Protein AF-A0A4Q2X124-F1 (afdb_monomer_lite)

pLDDT: mean 86.59, std 13.81, range [27.44, 97.5]

Foldseek 3Di:
DDDDDPPPVVLLLLLLLLLLLLLCVVPDHDPVSLVQSLVVSCVVCVPDDSVCSNVSNVVSNVPRDQLLVSLLVVLVVDDPLRLLLSLLSSVLSLQPPDHDPVSLVSSLSSCVSSVHNLSSVLSCQCLVPPPDHDDQVSHPWFKAKEAPDPGLADDDPQQNQWIWMWIDRPPWIKIATQGCAWKAKQNDTQHHSHMDTADAPIWTDGVLDIDGPVNVVVQRCCVVPVQWQKWFWAQDPVGIDIGSDDDPRGQWIWTDYSWIKIAGCAQAQKDWAPDDPDHHGDIDTHHPSGAIDGPVPDGDD

Structure (mmCIF, N/CA/C/O backbone):
data_AF-A0A4Q2X124-F1
#
_entry.id   AF-A0A4Q2X124-F1
#
loop_
_atom_site.group_PDB
_atom_site.id
_atom_site.type_symbol
_atom_site.label_atom_id
_atom_site.label_alt_id
_atom_site.label_comp_id
_atom_site.label_asym_id
_atom_site.label_entity_id
_atom_site.label_seq_id
_atom_site.pdbx_PDB_ins_code
_atom_site.Cartn_x
_atom_site.Cartn_y
_atom_site.Cartn_z
_atom_site.occupancy
_atom_site.B_iso_or_equiv
_atom_site.auth_seq_id
_atom_site.auth_comp_id
_atom_site.auth_asym_id
_atom_site.auth_atom_id
_atom_site.pdbx_PDB_model_num
ATOM 1 N N . MET A 1 1 ? 11.364 -21.248 12.703 1.00 27.44 1 MET A N 1
ATOM 2 C CA . MET A 1 1 ? 10.793 -21.550 14.035 1.00 27.44 1 MET A CA 1
ATOM 3 C C . MET A 1 1 ? 9.737 -20.503 14.340 1.00 27.44 1 MET A C 1
ATOM 5 O O . MET A 1 1 ? 10.089 -19.356 14.565 1.00 27.44 1 MET A O 1
ATOM 9 N N . ARG A 1 2 ? 8.456 -20.872 14.249 1.00 30.19 2 ARG A N 1
ATOM 10 C CA . ARG A 1 2 ? 7.306 -19.974 14.417 1.00 30.19 2 ARG A CA 1
ATOM 11 C C . ARG A 1 2 ? 6.865 -20.071 15.877 1.00 30.19 2 ARG A C 1
ATOM 13 O O . ARG A 1 2 ? 6.310 -21.087 16.281 1.00 30.19 2 ARG A O 1
ATOM 20 N N . ALA A 1 3 ? 7.222 -19.081 16.684 1.00 29.11 3 ALA A N 1
ATOM 21 C CA . ALA A 1 3 ? 6.855 -19.048 18.091 1.00 29.11 3 ALA A CA 1
ATOM 22 C C . ALA A 1 3 ? 5.599 -18.192 18.267 1.00 29.11 3 ALA A C 1
ATOM 24 O O . ALA A 1 3 ? 5.696 -16.987 18.447 1.00 29.11 3 ALA A O 1
ATOM 25 N N . LEU A 1 4 ? 4.430 -18.828 18.263 1.00 34.44 4 LEU A N 1
ATOM 26 C CA . LEU A 1 4 ? 3.297 -18.349 19.049 1.00 34.44 4 LEU A CA 1
ATOM 27 C C . LEU A 1 4 ? 2.865 -19.508 19.949 1.00 34.44 4 LEU A C 1
ATOM 29 O O . LEU A 1 4 ? 2.333 -20.523 19.508 1.00 34.44 4 LEU A O 1
ATOM 33 N N . ARG A 1 5 ? 3.271 -19.378 21.215 1.00 28.64 5 ARG A N 1
ATOM 34 C CA . ARG A 1 5 ? 2.961 -20.260 22.345 1.00 28.64 5 ARG A CA 1
ATOM 35 C C . ARG A 1 5 ? 1.518 -19.999 22.836 1.00 28.64 5 ARG A C 1
ATOM 37 O O . ARG A 1 5 ? 0.943 -18.972 22.476 1.00 28.64 5 ARG A O 1
ATOM 44 N N . PRO A 1 6 ? 0.938 -20.888 23.669 1.00 30.42 6 PRO A N 1
ATOM 45 C CA . PRO A 1 6 ? -0.404 -20.720 24.237 1.00 30.42 6 PRO A CA 1
ATOM 46 C C . PRO A 1 6 ? -0.530 -19.366 24.954 1.00 30.42 6 PRO A C 1
ATOM 48 O O . PRO A 1 6 ? 0.284 -19.064 25.825 1.00 30.42 6 PRO A O 1
ATOM 51 N N . GLY A 1 7 ? -1.510 -18.547 24.553 1.00 40.47 7 GLY A N 1
ATOM 52 C CA . GLY A 1 7 ? -1.682 -17.154 25.004 1.00 40.47 7 GLY A CA 1
ATOM 53 C C . GLY A 1 7 ? -2.102 -16.169 23.900 1.00 40.47 7 GLY A C 1
ATOM 54 O O . GLY A 1 7 ? -2.607 -15.093 24.210 1.00 40.47 7 GLY A O 1
ATOM 55 N N . ALA A 1 8 ? -1.968 -16.548 22.622 1.00 48.19 8 ALA A N 1
ATOM 56 C CA . ALA A 1 8 ? -2.374 -15.728 21.471 1.00 48.19 8 ALA A CA 1
ATOM 57 C C . ALA A 1 8 ? -3.870 -15.333 21.486 1.00 48.19 8 ALA A C 1
ATOM 59 O O . ALA A 1 8 ? -4.216 -14.217 21.103 1.00 48.19 8 ALA A O 1
ATOM 60 N N . ASP A 1 9 ? -4.747 -16.185 22.026 1.00 52.00 9 ASP A N 1
ATOM 61 C CA . ASP A 1 9 ? -6.199 -15.950 22.055 1.00 52.00 9 ASP A CA 1
ATOM 62 C C . ASP A 1 9 ? -6.620 -14.715 22.878 1.00 52.00 9 ASP A C 1
ATOM 64 O O . ASP A 1 9 ? -7.643 -14.089 22.584 1.00 52.00 9 ASP A O 1
ATOM 68 N N . ALA A 1 10 ? -5.840 -14.333 23.901 1.00 57.69 10 ALA A N 1
ATOM 69 C CA . ALA A 1 10 ? -6.191 -13.222 24.789 1.00 57.69 10 ALA A CA 1
ATOM 70 C C . ALA A 1 10 ? -6.072 -11.859 24.084 1.00 57.69 10 ALA A C 1
ATOM 72 O O . ALA A 1 10 ? -6.983 -11.033 24.172 1.00 57.69 10 ALA A O 1
ATOM 73 N N . HIS A 1 11 ? -4.992 -11.645 23.327 1.00 75.31 11 HIS A N 1
ATOM 74 C CA . HIS A 1 11 ? -4.742 -10.377 22.633 1.00 75.31 11 HIS A CA 1
ATOM 75 C C . HIS A 1 11 ? -5.631 -10.205 21.398 1.00 75.31 11 HIS A C 1
ATOM 77 O O . HIS A 1 11 ? -6.105 -9.099 21.138 1.00 75.31 11 HIS A O 1
ATOM 83 N N . VAL A 1 12 ? -5.948 -11.298 20.690 1.00 84.94 12 VAL A N 1
ATOM 84 C CA . VAL A 1 12 ? -6.901 -11.267 19.568 1.00 84.94 12 VAL A CA 1
ATOM 85 C C . VAL A 1 12 ? -8.274 -10.797 20.048 1.00 84.94 12 VAL A C 1
ATOM 87 O O . VAL A 1 12 ? -8.924 -10.001 19.376 1.00 84.94 12 VAL A O 1
ATOM 90 N N . GLY A 1 13 ? -8.704 -11.221 21.241 1.00 88.88 13 GLY A N 1
ATOM 91 C CA . GLY A 1 13 ? -9.962 -10.773 21.834 1.00 88.88 13 GLY A CA 1
ATOM 92 C C . GLY A 1 13 ? -10.028 -9.258 22.058 1.00 88.88 13 GLY A C 1
ATOM 93 O O . GLY A 1 13 ? -11.031 -8.646 21.697 1.00 88.88 13 GLY A O 1
ATOM 94 N N . VAL A 1 14 ? -8.973 -8.664 22.626 1.00 91.12 14 VAL A N 1
ATOM 95 C CA . VAL A 1 14 ? -8.880 -7.208 22.863 1.00 91.12 14 VAL A CA 1
ATOM 96 C C . VAL A 1 14 ? -8.802 -6.443 21.542 1.00 91.12 14 VAL A C 1
ATOM 98 O O . VAL A 1 14 ? -9.404 -5.383 21.393 1.00 91.12 14 VAL A O 1
ATOM 101 N N . LEU A 1 15 ? -8.109 -6.999 20.551 1.00 91.38 15 LEU A N 1
ATOM 102 C CA . LEU A 1 15 ? -8.031 -6.408 19.225 1.00 91.38 15 LEU A CA 1
ATOM 103 C C . LEU A 1 15 ? -9.395 -6.399 18.517 1.00 91.38 15 LEU A C 1
ATOM 105 O O . LEU A 1 15 ? -9.789 -5.373 17.969 1.00 91.38 15 LEU A O 1
ATOM 109 N N . VAL A 1 16 ? -10.142 -7.510 18.567 1.00 92.88 16 VAL A N 1
ATOM 110 C CA . VAL A 1 16 ? -11.514 -7.573 18.029 1.00 92.88 16 VAL A CA 1
ATOM 111 C C . VAL A 1 16 ? -12.403 -6.533 18.714 1.00 92.88 16 VAL A C 1
ATOM 113 O O . VAL A 1 16 ? -13.189 -5.873 18.038 1.00 92.88 16 VAL A O 1
ATOM 116 N N . ASP A 1 17 ? -12.260 -6.355 20.034 1.00 93.31 17 ASP A N 1
ATOM 117 C CA . ASP A 1 17 ? -12.978 -5.305 20.766 1.00 93.31 17 ASP A CA 1
ATOM 118 C C . ASP A 1 17 ? -12.621 -3.906 20.269 1.00 93.31 17 ASP A C 1
ATOM 120 O O . ASP A 1 17 ? -13.511 -3.070 20.163 1.00 93.31 17 ASP A O 1
ATOM 124 N N . ALA A 1 18 ? -11.349 -3.642 19.957 1.00 93.44 18 ALA A N 1
ATOM 125 C CA . ALA A 1 18 ? -10.915 -2.342 19.453 1.00 93.44 18 ALA A CA 1
ATOM 126 C C . ALA A 1 18 ? -11.530 -2.041 18.083 1.00 93.44 18 ALA A C 1
ATOM 128 O O . ALA A 1 18 ? -12.124 -0.979 17.912 1.00 93.44 18 ALA A O 1
ATOM 129 N N . PHE A 1 19 ? -11.473 -2.988 17.141 1.00 92.25 19 PHE A N 1
ATOM 130 C CA . PHE A 1 19 ? -12.130 -2.835 15.838 1.00 92.25 19 PHE A CA 1
ATOM 131 C C . PHE A 1 19 ? -13.640 -2.618 15.976 1.00 92.25 19 PHE A C 1
ATOM 133 O O . PHE A 1 19 ? -14.190 -1.717 15.348 1.00 92.25 19 PHE A O 1
ATOM 140 N N . ALA A 1 20 ? -14.305 -3.407 16.825 1.00 91.88 20 ALA A N 1
ATOM 141 C CA . ALA A 1 20 ? -15.733 -3.251 17.077 1.00 91.88 20 ALA A CA 1
ATOM 142 C C . ALA A 1 20 ? -16.057 -1.869 17.658 1.00 91.88 20 ALA A C 1
ATOM 144 O O . ALA A 1 20 ? -16.932 -1.188 17.141 1.00 91.88 20 ALA A O 1
ATOM 145 N N . ALA A 1 21 ? -15.317 -1.442 18.686 1.00 91.81 21 ALA A N 1
ATOM 146 C CA . ALA A 1 21 ? -15.528 -0.165 19.356 1.00 91.81 21 ALA A CA 1
ATOM 147 C C . ALA A 1 21 ? -15.317 1.033 18.422 1.00 91.81 21 ALA A C 1
ATOM 149 O O . ALA A 1 21 ? -16.050 2.009 18.541 1.00 91.81 21 ALA A O 1
ATOM 150 N N . PHE A 1 22 ? -14.356 0.963 17.491 1.00 89.88 22 PHE A N 1
ATOM 151 C CA . PHE A 1 22 ? -14.179 1.988 16.458 1.00 89.88 22 PHE A CA 1
ATOM 152 C C . PHE A 1 22 ? -15.336 2.009 15.461 1.00 89.88 22 PHE A C 1
ATOM 154 O O . PHE A 1 22 ? -15.870 3.076 15.171 1.00 89.88 22 PHE A O 1
ATOM 161 N N . ALA A 1 23 ? -15.752 0.845 14.965 1.00 87.56 23 ALA A N 1
ATOM 162 C CA . ALA A 1 23 ? -16.821 0.779 13.975 1.00 87.56 23 ALA A CA 1
ATOM 163 C C . ALA A 1 23 ? -18.180 1.225 14.539 1.00 87.56 23 ALA A C 1
ATOM 165 O O . ALA A 1 23 ? -18.967 1.841 13.826 1.00 87.56 23 ALA A O 1
ATOM 166 N N . THR A 1 24 ? -18.427 0.997 15.832 1.00 87.44 24 THR A N 1
ATOM 167 C CA . THR A 1 24 ? -19.658 1.408 16.523 1.00 87.44 24 THR A CA 1
ATOM 168 C C . THR A 1 24 ? -19.570 2.788 17.187 1.00 87.44 24 THR A C 1
ATOM 170 O O . THR A 1 24 ? -20.398 3.085 18.042 1.00 87.44 24 THR A O 1
ATOM 173 N N . LEU A 1 25 ? -18.585 3.637 16.859 1.00 85.19 25 LEU A N 1
ATOM 174 C CA . LEU A 1 25 ? -18.481 4.987 17.451 1.00 85.19 25 LEU A CA 1
ATOM 175 C C . LEU A 1 25 ? -19.703 5.875 17.173 1.00 85.19 25 LEU A C 1
ATOM 177 O O . LEU A 1 25 ? -20.032 6.742 17.987 1.00 85.19 25 LEU A O 1
ATOM 181 N N . ASP A 1 26 ? -20.356 5.636 16.039 1.00 78.25 26 ASP A N 1
ATOM 182 C CA . ASP A 1 26 ? -21.560 6.336 15.587 1.00 78.25 26 ASP A CA 1
ATOM 183 C C . ASP A 1 26 ? -22.838 5.511 15.843 1.00 78.25 26 ASP A C 1
ATOM 185 O O . ASP A 1 26 ? -23.856 5.732 15.201 1.00 78.25 26 ASP A O 1
ATOM 189 N N . ASP A 1 27 ? -22.775 4.534 16.756 1.00 75.56 27 ASP A N 1
ATOM 190 C CA . ASP A 1 27 ? -23.872 3.635 17.158 1.00 75.56 27 ASP A CA 1
ATOM 191 C C . ASP A 1 27 ? -24.446 2.723 16.048 1.00 75.56 27 ASP A C 1
ATOM 193 O O . ASP A 1 27 ? -25.327 1.902 16.311 1.00 75.56 27 ASP A O 1
ATOM 197 N N . GLU A 1 28 ? -23.885 2.762 14.835 1.00 75.38 28 GLU A N 1
ATOM 198 C CA . GLU A 1 28 ? -24.227 1.868 13.726 1.00 75.38 28 GLU A CA 1
ATOM 199 C C . GLU A 1 28 ? -22.989 1.164 13.148 1.00 75.38 28 GLU A C 1
ATOM 201 O O . GLU A 1 28 ? -21.967 1.785 12.850 1.00 75.38 28 GLU A O 1
ATOM 206 N N . LEU A 1 29 ? -23.099 -0.158 12.966 1.00 82.12 29 LEU A N 1
ATOM 207 C CA . LEU A 1 29 ? -22.131 -0.970 12.226 1.00 82.12 29 LEU A CA 1
ATOM 208 C C . LEU A 1 29 ? -22.726 -1.348 10.871 1.00 82.12 29 LEU A C 1
ATOM 210 O O . LEU A 1 29 ? -23.707 -2.096 10.812 1.00 82.12 29 LEU A O 1
ATOM 214 N N . SER A 1 30 ? -22.096 -0.903 9.788 1.00 83.19 30 SER A N 1
ATOM 215 C CA . SER A 1 30 ? -22.487 -1.333 8.446 1.00 83.19 30 SER A CA 1
ATOM 216 C C . SER A 1 30 ? -22.015 -2.762 8.148 1.00 83.19 30 SER A C 1
ATOM 218 O O . SER A 1 30 ? -21.035 -3.266 8.706 1.00 83.19 30 SER A O 1
ATOM 220 N N . THR A 1 31 ? -22.691 -3.429 7.211 1.00 82.75 31 THR A N 1
ATOM 221 C CA . THR A 1 31 ? -22.272 -4.751 6.717 1.00 82.75 31 THR A CA 1
ATOM 222 C C . THR A 1 31 ? -20.883 -4.709 6.079 1.00 82.75 31 THR A C 1
ATOM 224 O O . THR A 1 31 ? -20.095 -5.631 6.278 1.00 82.75 31 THR A O 1
ATOM 227 N N . LEU A 1 32 ? -20.561 -3.618 5.377 1.00 80.00 32 LEU A N 1
ATOM 228 C CA . LEU A 1 32 ? -19.263 -3.407 4.742 1.00 80.00 32 LEU A CA 1
ATOM 229 C C . LEU A 1 32 ? -18.126 -3.331 5.772 1.00 80.00 32 LEU A C 1
ATOM 231 O O . LEU A 1 32 ? -17.096 -3.976 5.595 1.00 80.00 32 LEU A O 1
ATOM 235 N N . GLU A 1 33 ? -18.319 -2.599 6.871 1.00 83.44 33 GLU A N 1
ATOM 236 C CA . GLU A 1 33 ? -17.330 -2.502 7.953 1.00 83.44 33 GLU A CA 1
ATOM 237 C C . GLU A 1 33 ? -17.162 -3.827 8.687 1.00 83.44 33 GLU A C 1
ATOM 239 O O . GLU A 1 33 ? -16.039 -4.226 8.987 1.00 83.44 33 GLU A O 1
ATOM 244 N N . ALA A 1 34 ? -18.258 -4.545 8.942 1.00 87.25 34 ALA A N 1
ATOM 245 C CA . ALA A 1 34 ? -18.188 -5.869 9.549 1.00 87.25 34 ALA A CA 1
ATOM 246 C C . ALA A 1 34 ? -17.365 -6.836 8.681 1.00 87.25 34 ALA A C 1
ATOM 248 O O . ALA A 1 34 ? -16.501 -7.555 9.195 1.00 87.25 34 ALA A O 1
ATOM 249 N N . ASP A 1 35 ? -17.597 -6.825 7.367 1.00 85.44 35 ASP A N 1
ATOM 250 C CA . ASP A 1 35 ? -16.844 -7.635 6.414 1.00 85.44 35 ASP A CA 1
ATOM 251 C C . ASP A 1 35 ? -15.374 -7.216 6.341 1.00 85.44 35 ASP A C 1
ATOM 253 O O . ASP A 1 35 ? -14.504 -8.088 6.319 1.00 85.44 35 ASP A O 1
ATOM 257 N N . LEU A 1 36 ? -15.086 -5.913 6.361 1.00 84.44 36 LEU A N 1
ATOM 258 C CA . LEU A 1 36 ? -13.729 -5.371 6.374 1.00 84.44 36 LEU A CA 1
ATOM 259 C C . LEU A 1 36 ? -12.969 -5.779 7.645 1.00 84.44 36 LEU A C 1
ATOM 261 O O . LEU A 1 36 ? -11.868 -6.321 7.547 1.00 84.44 36 LEU A O 1
ATOM 265 N N . ILE A 1 37 ? -13.574 -5.630 8.827 1.00 89.25 37 ILE A N 1
ATOM 266 C CA . ILE A 1 37 ? -12.985 -6.052 10.108 1.00 89.25 37 ILE A CA 1
ATOM 267 C C . ILE A 1 37 ? -12.684 -7.548 10.091 1.00 89.25 37 ILE A C 1
ATOM 269 O O . ILE A 1 37 ? -11.581 -7.972 10.439 1.00 89.25 37 ILE A O 1
ATOM 273 N N . LEU A 1 38 ? -13.652 -8.371 9.679 1.00 89.25 38 LEU A N 1
ATOM 274 C CA . LEU A 1 38 ? -13.463 -9.818 9.628 1.00 89.25 38 LEU A CA 1
ATOM 275 C C . LEU A 1 38 ? -12.402 -10.215 8.608 1.00 89.25 38 LEU A C 1
ATOM 277 O O . LEU A 1 38 ? -11.633 -11.140 8.866 1.00 89.25 38 LEU A O 1
ATOM 281 N N . ASP A 1 39 ? -12.342 -9.539 7.463 1.00 85.31 39 ASP A N 1
ATOM 282 C CA . ASP A 1 39 ? -11.287 -9.749 6.484 1.00 85.31 39 ASP A CA 1
ATOM 283 C C . ASP A 1 39 ? -9.918 -9.445 7.118 1.00 85.31 39 ASP A C 1
ATOM 285 O O . ASP A 1 39 ? -9.052 -10.324 7.166 1.00 85.31 39 ASP A O 1
ATOM 289 N N . MET A 1 40 ? -9.753 -8.269 7.723 1.00 84.06 40 MET A N 1
ATOM 290 C CA . MET A 1 40 ? -8.508 -7.850 8.372 1.00 84.06 40 MET A CA 1
ATOM 291 C C . MET A 1 40 ? -8.064 -8.796 9.490 1.00 84.06 40 MET A C 1
ATOM 293 O O . MET A 1 40 ? -6.893 -9.185 9.519 1.00 84.06 40 MET A O 1
ATOM 297 N N . LEU A 1 41 ? -8.985 -9.211 10.366 1.00 86.56 41 LEU A N 1
ATOM 298 C CA . LEU A 1 41 ? -8.707 -10.127 11.474 1.00 86.56 41 LEU A CA 1
ATOM 299 C C . LEU A 1 41 ? -8.314 -11.521 10.977 1.00 86.56 41 LEU A C 1
ATOM 301 O O . LEU A 1 41 ? -7.303 -12.055 11.420 1.00 86.56 41 LEU A O 1
ATOM 305 N N . ARG A 1 42 ? -9.038 -12.086 10.001 1.00 86.31 42 ARG A N 1
ATOM 306 C CA . ARG A 1 42 ? -8.676 -13.380 9.388 1.00 86.31 42 ARG A CA 1
ATOM 307 C C . ARG A 1 42 ? -7.328 -13.320 8.676 1.00 86.31 42 ARG A C 1
ATOM 309 O O . ARG A 1 42 ? -6.651 -14.330 8.545 1.00 86.31 42 ARG A O 1
ATOM 316 N N . SER A 1 43 ? -6.952 -12.147 8.166 1.00 79.06 43 SER A N 1
ATOM 317 C CA . SER A 1 43 ? -5.635 -11.951 7.560 1.00 79.06 43 SER A CA 1
ATOM 318 C C . SER A 1 43 ? -4.517 -11.895 8.589 1.00 79.06 43 SER A C 1
ATOM 320 O O . SER A 1 43 ? -3.419 -12.355 8.302 1.00 79.06 43 SER A O 1
ATOM 322 N N . ALA A 1 44 ? -4.761 -11.249 9.728 1.00 77.75 44 ALA A N 1
ATOM 323 C CA . ALA A 1 44 ? -3.765 -11.089 10.778 1.00 77.75 44 ALA A CA 1
ATOM 324 C C . ALA A 1 44 ? -3.582 -12.376 11.597 1.00 77.75 44 ALA A C 1
ATOM 326 O O . ALA A 1 44 ? -2.471 -12.643 12.038 1.00 77.75 44 ALA A O 1
ATOM 327 N N . PHE A 1 45 ? -4.646 -13.172 11.743 1.00 82.62 45 PHE A N 1
ATOM 328 C CA . PHE A 1 45 ? -4.677 -14.390 12.556 1.00 82.62 45 PHE A CA 1
ATOM 329 C C . PHE A 1 45 ? -5.291 -15.559 11.768 1.00 82.62 45 PHE A C 1
ATOM 331 O O . PHE A 1 45 ? -6.406 -15.996 12.074 1.00 82.62 45 PHE A O 1
ATOM 338 N N . PRO A 1 46 ? -4.616 -16.050 10.710 1.00 80.94 46 PRO A N 1
ATOM 339 C CA . PRO A 1 46 ? -5.129 -17.136 9.871 1.00 80.94 46 PRO A CA 1
ATOM 340 C C . PRO A 1 46 ? -5.317 -18.461 10.628 1.00 80.94 46 PRO A C 1
ATOM 342 O O . PRO A 1 46 ? -6.050 -19.333 10.171 1.00 80.94 46 PRO A O 1
ATOM 345 N N . GLU A 1 47 ? -4.650 -18.629 11.768 1.00 83.44 47 GLU A N 1
ATOM 346 C CA . GLU A 1 47 ? -4.753 -19.797 12.643 1.00 83.44 47 GLU A CA 1
ATOM 347 C C . GLU A 1 47 ? -5.990 -19.799 13.556 1.00 83.44 47 GLU A C 1
ATOM 349 O O . GLU A 1 47 ? -6.330 -20.844 14.112 1.00 83.44 47 GLU A O 1
ATOM 354 N N . VAL A 1 48 ? -6.665 -18.657 13.726 1.00 87.25 48 VAL A N 1
ATOM 355 C CA . VAL A 1 48 ? -7.817 -18.524 14.630 1.00 87.25 48 VAL A CA 1
ATOM 356 C C . VAL A 1 48 ? -9.106 -18.968 13.935 1.00 87.25 48 VAL A C 1
ATOM 358 O O . VAL A 1 48 ? -9.356 -18.638 12.776 1.00 87.25 48 VAL A O 1
ATOM 361 N N . ASP A 1 49 ? -9.982 -19.674 14.663 1.00 88.75 49 ASP A N 1
ATOM 362 C CA . ASP A 1 49 ? -11.277 -20.124 14.135 1.00 88.75 49 ASP A CA 1
ATOM 363 C C . ASP A 1 49 ? -12.125 -18.950 13.611 1.00 88.75 49 ASP A C 1
ATOM 365 O O . ASP A 1 49 ? -12.504 -18.028 14.343 1.00 88.75 49 ASP A O 1
ATOM 369 N N . HIS A 1 50 ? -12.493 -19.015 12.330 1.00 89.69 50 HIS A N 1
ATOM 370 C CA . HIS A 1 50 ? -13.295 -17.980 11.675 1.00 89.69 50 HIS A CA 1
ATOM 371 C C . HIS A 1 50 ? -14.685 -17.834 12.311 1.00 89.69 50 HIS A C 1
ATOM 373 O O . HIS A 1 50 ? -15.230 -16.726 12.356 1.00 89.69 50 HIS A O 1
ATOM 379 N N . GLY A 1 51 ? -15.263 -18.938 12.801 1.00 89.81 51 GLY A N 1
ATOM 380 C CA . GLY A 1 51 ? -16.544 -18.919 13.504 1.00 89.81 51 GLY A CA 1
ATOM 381 C C . GLY A 1 51 ? -16.448 -18.184 14.840 1.00 89.81 51 GLY A C 1
ATOM 382 O O . GLY A 1 51 ? -17.339 -17.411 15.198 1.00 89.81 51 GLY A O 1
ATOM 383 N N . TRP A 1 52 ? -15.353 -18.392 15.570 1.00 92.06 52 TRP A N 1
ATOM 384 C CA . TRP A 1 52 ? -15.053 -17.700 16.812 1.00 92.06 52 TRP A CA 1
ATOM 385 C C . TRP A 1 52 ? -14.858 -16.204 16.579 1.00 92.06 52 TRP A C 1
ATOM 387 O O . TRP A 1 52 ? -15.495 -15.428 17.288 1.00 92.06 52 TRP A O 1
ATOM 397 N N . LEU A 1 53 ? -14.097 -15.795 15.553 1.00 91.06 53 LEU A N 1
ATOM 398 C CA . LEU A 1 53 ? -13.921 -14.377 15.197 1.00 91.06 53 LEU A CA 1
ATOM 399 C C . LEU A 1 53 ? -15.268 -13.690 14.940 1.00 91.06 53 LEU A C 1
ATOM 401 O O . LEU A 1 53 ? -15.545 -12.637 15.512 1.00 91.06 53 LEU A O 1
ATOM 405 N N . GLY A 1 54 ? -16.142 -14.326 14.153 1.00 91.19 54 GLY A N 1
ATOM 406 C CA . GLY A 1 54 ? -17.488 -13.814 13.880 1.00 91.19 54 GLY A CA 1
ATOM 407 C C . GLY A 1 54 ? -18.331 -13.651 15.148 1.00 91.19 54 GLY A C 1
ATOM 408 O O . GLY A 1 54 ? -18.874 -12.576 15.404 1.00 91.19 54 GLY A O 1
ATOM 409 N N . ARG A 1 55 ? -18.395 -14.688 15.995 1.00 93.38 55 ARG A N 1
ATOM 410 C CA . ARG A 1 55 ? -19.138 -14.635 17.271 1.00 93.38 55 ARG A CA 1
ATOM 411 C C . ARG A 1 55 ? -18.549 -13.606 18.238 1.00 93.38 55 ARG A C 1
ATOM 413 O O . ARG A 1 55 ? -19.291 -12.948 18.968 1.00 93.38 55 ARG A O 1
ATOM 420 N N . ARG A 1 56 ? -17.221 -13.467 18.265 1.00 93.31 56 ARG A N 1
ATOM 421 C CA . ARG A 1 56 ? -16.512 -12.517 19.124 1.00 93.31 56 ARG A CA 1
ATOM 422 C C . ARG A 1 56 ? -16.790 -11.078 18.710 1.00 93.31 56 ARG A C 1
ATOM 424 O O . ARG A 1 56 ? -17.062 -10.269 19.597 1.00 93.31 56 ARG A O 1
ATOM 431 N N . LEU A 1 57 ? -16.772 -10.797 17.406 1.00 93.06 57 LEU A N 1
ATOM 432 C CA . LEU A 1 57 ? -17.120 -9.495 16.845 1.00 93.06 57 LEU A CA 1
ATOM 433 C C . LEU A 1 57 ? -18.576 -9.143 17.157 1.00 93.06 57 LEU A C 1
ATOM 435 O O . LEU A 1 57 ? -18.836 -8.093 17.729 1.00 93.06 57 LEU A O 1
ATOM 439 N N . GLN A 1 58 ? -19.521 -10.055 16.904 1.00 92.44 58 GLN A N 1
ATOM 440 C CA . GLN A 1 58 ? -20.934 -9.837 17.243 1.00 92.44 58 GLN A CA 1
ATOM 441 C C . GLN A 1 58 ? -21.143 -9.524 18.732 1.00 92.44 58 GLN A C 1
ATOM 443 O O . GLN A 1 58 ? -21.951 -8.666 19.082 1.00 92.44 58 GLN A O 1
ATOM 448 N N . ARG A 1 59 ? -20.411 -10.203 19.625 1.00 93.12 59 ARG A N 1
ATOM 449 C CA . ARG A 1 59 ? -20.457 -9.914 21.065 1.00 93.12 59 ARG A CA 1
ATOM 450 C C . ARG A 1 59 ? -19.886 -8.533 21.390 1.00 93.12 59 ARG A C 1
ATOM 452 O O . ARG A 1 59 ? -20.481 -7.838 22.206 1.00 93.12 59 ARG A O 1
ATOM 459 N N . ALA A 1 60 ? -18.764 -8.164 20.775 1.00 93.12 60 ALA A N 1
ATOM 460 C CA . ALA A 1 60 ? -18.113 -6.873 20.981 1.00 93.12 60 ALA A CA 1
ATOM 461 C C . ALA A 1 60 ? -18.984 -5.708 20.490 1.00 93.12 60 ALA A C 1
ATOM 463 O O . ALA A 1 60 ? -19.077 -4.697 21.164 1.00 93.12 60 ALA A O 1
ATOM 464 N N . VAL A 1 61 ? -19.692 -5.882 19.373 1.00 91.69 61 VAL A N 1
ATOM 465 C CA . VAL A 1 61 ? -20.637 -4.888 18.836 1.00 91.69 61 VAL A CA 1
ATOM 466 C C . VAL A 1 61 ? -21.850 -4.715 19.751 1.00 91.69 61 VAL A C 1
ATOM 468 O O . VAL A 1 61 ? -22.310 -3.602 19.964 1.00 91.69 61 VAL A O 1
ATOM 471 N N . ARG A 1 62 ? -22.366 -5.807 20.333 1.00 91.25 62 ARG A N 1
ATOM 472 C CA . ARG A 1 62 ? -23.494 -5.744 21.283 1.00 91.25 62 ARG A CA 1
ATOM 473 C C . ARG A 1 62 ? -23.122 -5.120 22.623 1.00 91.25 62 ARG A C 1
ATOM 475 O O . ARG A 1 62 ? -23.977 -4.521 23.258 1.00 91.25 62 ARG A O 1
ATOM 482 N N . ASN A 1 63 ? -21.881 -5.311 23.065 1.00 90.69 63 ASN A N 1
ATOM 483 C CA . ASN A 1 63 ? -21.366 -4.762 24.316 1.00 90.69 63 ASN A CA 1
ATOM 484 C C . ASN A 1 63 ? -20.002 -4.096 24.066 1.00 90.69 63 ASN A C 1
ATOM 486 O O . ASN A 1 63 ? -18.972 -4.684 24.426 1.00 90.69 63 ASN A O 1
ATOM 490 N N . PRO A 1 64 ? -19.977 -2.905 23.433 1.00 89.06 64 PRO A N 1
ATOM 491 C CA . PRO A 1 64 ? -18.733 -2.223 23.106 1.00 89.06 64 PRO A CA 1
ATOM 492 C C . PRO A 1 64 ? -17.954 -1.875 24.368 1.00 89.06 64 PRO A C 1
ATOM 494 O O . PRO A 1 64 ? -18.503 -1.381 25.355 1.00 89.06 64 PRO A O 1
ATOM 497 N N . ARG A 1 65 ? -16.646 -2.126 24.338 1.00 93.56 65 ARG A N 1
ATOM 498 C CA . ARG A 1 65 ? -15.745 -1.723 25.419 1.00 93.56 65 ARG A CA 1
ATOM 499 C C . ARG A 1 65 ? -15.211 -0.312 25.158 1.00 93.56 65 ARG A C 1
ATOM 501 O O . ARG A 1 65 ? -14.973 0.038 24.003 1.00 93.56 65 ARG A O 1
ATOM 508 N N . PRO A 1 66 ? -14.950 0.490 26.205 1.00 92.31 66 PRO A N 1
ATOM 509 C CA . PRO A 1 66 ? -14.358 1.812 26.033 1.00 92.31 66 PRO A CA 1
ATOM 510 C C . PRO A 1 66 ? -12.975 1.742 25.372 1.00 92.31 66 PRO A C 1
ATOM 512 O O . PRO A 1 66 ? -12.074 1.060 25.873 1.00 92.31 66 PRO A O 1
ATOM 515 N N . LEU A 1 67 ? -12.781 2.519 24.300 1.00 92.88 67 LEU A N 1
ATOM 516 C CA . LEU A 1 67 ? -11.514 2.616 23.560 1.00 92.88 67 LEU A CA 1
ATOM 517 C C . LEU A 1 67 ? -10.318 2.923 24.467 1.00 92.88 67 LEU A C 1
ATOM 519 O O . LEU A 1 67 ? -9.213 2.436 24.241 1.00 92.88 67 LEU A O 1
ATOM 523 N N . GLN A 1 68 ? -10.537 3.709 25.522 1.00 91.31 68 GLN A N 1
ATOM 524 C CA . GLN A 1 68 ? -9.491 4.114 26.451 1.00 91.31 68 GLN A CA 1
ATOM 525 C C . GLN A 1 68 ? -8.882 2.939 27.221 1.00 91.31 68 GLN A C 1
ATOM 527 O O . GLN A 1 68 ? -7.676 2.955 27.453 1.00 91.31 68 GLN A O 1
ATOM 532 N N . GLY A 1 69 ? -9.695 1.959 27.628 1.00 92.12 69 GLY A N 1
ATOM 533 C CA . GLY A 1 69 ? -9.213 0.760 28.321 1.00 92.12 69 GLY A CA 1
ATOM 534 C C . GLY A 1 69 ? -8.505 -0.187 27.357 1.00 92.12 69 GLY A C 1
ATOM 535 O O . GLY A 1 69 ? -7.397 -0.639 27.633 1.00 92.12 69 GLY A O 1
ATOM 536 N N . LEU A 1 70 ? -9.092 -0.374 26.171 1.00 94.31 70 LEU A N 1
ATOM 537 C CA . LEU A 1 70 ? -8.525 -1.207 25.109 1.00 94.31 70 LEU A CA 1
ATOM 538 C C . LEU A 1 70 ? -7.136 -0.725 24.675 1.00 94.31 70 LEU A C 1
ATOM 540 O O . LEU A 1 70 ? -6.221 -1.531 24.560 1.00 94.31 70 LEU A O 1
ATOM 544 N N . ALA A 1 71 ? -6.947 0.585 24.496 1.00 94.19 71 ALA A N 1
ATOM 545 C CA . ALA A 1 71 ? -5.649 1.155 24.134 1.00 94.19 71 ALA A CA 1
ATOM 546 C C . ALA A 1 71 ? -4.556 0.852 25.172 1.00 94.19 71 ALA A C 1
ATOM 548 O O . ALA A 1 71 ? -3.417 0.581 24.805 1.00 94.19 71 ALA A O 1
ATOM 549 N N . VAL A 1 72 ? -4.901 0.890 26.465 1.00 92.44 72 VAL A N 1
ATOM 550 C CA . VAL A 1 72 ? -3.962 0.603 27.559 1.00 92.44 72 VAL A CA 1
ATOM 551 C C . VAL A 1 72 ? -3.597 -0.879 27.584 1.00 92.44 72 VAL A C 1
ATOM 553 O O . VAL A 1 72 ? -2.423 -1.204 27.712 1.00 92.44 72 VAL A O 1
ATOM 556 N N . GLU A 1 73 ? -4.568 -1.773 27.393 1.00 92.06 73 GLU A N 1
ATOM 557 C CA . GLU A 1 73 ? -4.314 -3.219 27.302 1.00 92.06 73 GLU A CA 1
ATOM 558 C C . GLU A 1 73 ? -3.445 -3.575 26.084 1.00 92.06 73 GLU A C 1
ATOM 560 O O . GLU A 1 73 ? -2.547 -4.415 26.165 1.00 92.06 73 GLU A O 1
ATOM 565 N N . LEU A 1 74 ? -3.668 -2.904 24.950 1.00 91.62 74 LEU A N 1
ATOM 566 C CA . LEU A 1 74 ? -2.901 -3.129 23.724 1.00 91.62 74 LEU A CA 1
ATOM 567 C C . LEU A 1 74 ? -1.499 -2.502 23.776 1.00 91.62 74 LEU A C 1
ATOM 569 O O . LEU A 1 74 ? -0.599 -2.990 23.096 1.00 91.62 74 LEU A O 1
ATOM 573 N N . LYS A 1 75 ? -1.281 -1.466 24.597 1.00 92.50 75 LYS A N 1
ATOM 574 C CA . LYS A 1 75 ? -0.007 -0.733 24.681 1.00 92.50 75 LYS A CA 1
ATOM 575 C C . LYS A 1 75 ? 1.188 -1.642 24.960 1.00 92.50 75 LYS A C 1
ATOM 577 O O . LYS A 1 75 ? 2.220 -1.487 24.311 1.00 92.50 75 LYS A O 1
ATOM 582 N N . ASP A 1 76 ? 1.054 -2.563 25.906 1.00 87.19 76 ASP A N 1
ATOM 583 C CA . ASP A 1 76 ? 2.156 -3.447 26.308 1.00 87.19 76 ASP A CA 1
ATOM 584 C C . ASP A 1 76 ? 2.154 -4.769 25.521 1.00 87.19 76 ASP A C 1
ATOM 586 O O . ASP A 1 76 ? 3.077 -5.570 25.633 1.00 87.19 76 ASP A O 1
ATOM 590 N N . SER A 1 77 ? 1.126 -4.979 24.691 1.00 86.81 77 SER A N 1
ATOM 591 C CA . SER A 1 77 ? 0.957 -6.180 23.866 1.00 86.81 77 SER A CA 1
ATOM 592 C C . SER A 1 77 ? 1.663 -6.088 22.508 1.00 86.81 77 SER A C 1
ATOM 594 O O . SER A 1 77 ? 1.901 -7.116 21.880 1.00 86.81 77 SER A O 1
ATOM 596 N N . PHE A 1 78 ? 1.974 -4.875 22.040 1.00 85.75 78 PHE A N 1
ATOM 597 C CA . PHE A 1 78 ? 2.568 -4.624 20.726 1.00 85.75 78 PHE A CA 1
ATOM 598 C C . PHE A 1 78 ? 3.856 -3.805 20.835 1.00 85.75 78 PHE A C 1
ATOM 600 O O . PHE A 1 78 ? 3.960 -2.866 21.633 1.00 85.75 78 PHE A O 1
ATOM 607 N N . ASP A 1 79 ? 4.821 -4.139 19.982 1.00 90.31 79 ASP A N 1
ATOM 608 C CA . ASP A 1 79 ? 5.975 -3.294 19.702 1.00 90.31 79 ASP A CA 1
ATOM 609 C C . ASP A 1 79 ? 5.575 -2.098 18.820 1.00 90.31 79 ASP A C 1
ATOM 611 O O . ASP A 1 79 ? 4.405 -1.889 18.488 1.00 90.31 79 ASP A O 1
ATOM 615 N N . ASP A 1 80 ? 6.547 -1.270 18.459 1.00 92.62 80 ASP A N 1
ATOM 616 C CA . ASP A 1 80 ? 6.288 -0.035 17.718 1.00 92.62 80 ASP A CA 1
ATOM 617 C C . ASP A 1 80 ? 5.769 -0.292 16.309 1.00 92.62 80 ASP A C 1
ATOM 619 O O . ASP A 1 80 ? 4.795 0.332 15.888 1.00 92.62 80 ASP A O 1
ATOM 623 N N . ALA A 1 81 ? 6.361 -1.264 15.615 1.00 90.31 81 ALA A N 1
ATOM 624 C CA . ALA A 1 81 ? 5.910 -1.679 14.295 1.00 90.31 81 ALA A CA 1
ATOM 625 C C . ALA A 1 81 ? 4.467 -2.211 14.347 1.00 90.31 81 ALA A C 1
ATOM 627 O O . ALA A 1 81 ? 3.629 -1.817 13.533 1.00 90.31 81 ALA A O 1
ATOM 628 N N . GLY A 1 82 ? 4.143 -3.035 15.348 1.00 91.06 82 GLY A N 1
ATOM 629 C CA . GLY A 1 82 ? 2.795 -3.544 15.576 1.00 91.06 82 GLY A CA 1
ATOM 630 C C . GLY A 1 82 ? 1.785 -2.444 15.908 1.00 91.06 82 GLY A C 1
ATOM 631 O O . GLY A 1 82 ? 0.676 -2.453 15.376 1.00 91.06 82 GLY A O 1
ATOM 632 N N . LYS A 1 83 ? 2.164 -1.454 16.726 1.00 94.19 83 LYS A N 1
ATOM 633 C CA . LYS A 1 83 ? 1.319 -0.285 17.036 1.00 94.19 83 LYS A CA 1
ATOM 634 C C . LYS A 1 83 ? 1.048 0.569 15.807 1.00 94.19 83 LYS A C 1
ATOM 636 O O . LYS A 1 83 ? -0.067 1.061 15.648 1.00 94.19 83 LYS A O 1
ATOM 641 N N . LEU A 1 84 ? 2.049 0.742 14.948 1.00 95.06 84 LEU A N 1
ATOM 642 C CA . LEU A 1 84 ? 1.895 1.488 13.710 1.00 95.06 84 LEU A CA 1
ATOM 643 C C . LEU A 1 84 ? 0.944 0.782 12.740 1.00 95.06 84 LEU A C 1
ATOM 645 O O . LEU A 1 84 ? -0.003 1.397 12.248 1.00 95.06 84 LEU A O 1
ATOM 649 N N . ALA A 1 85 ? 1.160 -0.517 12.515 1.00 92.81 85 ALA A N 1
ATOM 650 C CA . ALA A 1 85 ? 0.288 -1.336 11.682 1.00 92.81 85 ALA A CA 1
ATOM 651 C C . ALA A 1 85 ? -1.152 -1.334 12.220 1.00 92.81 85 ALA A C 1
ATOM 653 O O . ALA A 1 85 ? -2.096 -1.129 11.457 1.00 92.81 85 ALA A O 1
ATOM 654 N N . LEU A 1 86 ? -1.323 -1.470 13.539 1.00 92.38 86 LEU A N 1
ATOM 655 C CA . LEU A 1 86 ? -2.622 -1.364 14.197 1.00 92.38 86 LEU A CA 1
ATOM 656 C C . LEU A 1 86 ? -3.282 -0.001 13.950 1.00 92.38 86 LEU A C 1
ATOM 658 O O . LEU A 1 86 ? -4.462 0.047 13.616 1.00 92.38 86 LEU A O 1
ATOM 662 N N . GLY A 1 87 ? -2.536 1.096 14.092 1.00 94.12 87 GLY A N 1
ATOM 663 C CA . GLY A 1 87 ? -3.037 2.446 13.836 1.00 94.12 87 GLY A CA 1
ATOM 664 C C . GLY A 1 87 ? -3.553 2.609 12.405 1.00 94.12 87 GLY A C 1
ATOM 665 O O . GLY A 1 87 ? -4.691 3.029 12.209 1.00 94.12 87 GLY A O 1
ATOM 666 N N . LEU A 1 88 ? -2.758 2.206 11.410 1.00 92.81 88 LEU A N 1
ATOM 667 C CA . LEU A 1 88 ? -3.150 2.250 9.996 1.00 92.81 88 LEU A CA 1
ATOM 668 C C . LEU A 1 88 ? -4.400 1.406 9.719 1.00 92.81 88 LEU A C 1
ATOM 670 O O . LEU A 1 88 ? -5.309 1.832 9.012 1.00 92.81 88 LEU A O 1
ATOM 674 N N . GLN A 1 89 ? -4.467 0.216 10.310 1.00 90.56 89 GLN A N 1
ATOM 675 C CA . GLN A 1 89 ? -5.619 -0.665 10.198 1.00 90.56 89 GLN A CA 1
ATOM 676 C C . GLN A 1 89 ? -6.880 -0.060 10.824 1.00 90.56 89 GLN A C 1
ATOM 678 O O . GLN A 1 89 ? -7.924 -0.037 10.181 1.00 90.56 89 GLN A O 1
ATOM 683 N N . LEU A 1 90 ? -6.812 0.452 12.052 1.00 90.75 90 LEU A N 1
ATOM 684 C CA . LEU A 1 90 ? -7.967 1.071 12.712 1.00 90.75 90 LEU A CA 1
ATOM 685 C C . LEU A 1 90 ? -8.450 2.315 11.965 1.00 90.75 90 LEU A C 1
ATOM 687 O O . LEU A 1 90 ? -9.653 2.562 11.915 1.00 90.75 90 LEU A O 1
ATOM 691 N N . PHE A 1 91 ? -7.539 3.058 11.334 1.00 88.56 91 PHE A N 1
ATOM 692 C CA . PHE A 1 91 ? -7.895 4.241 10.560 1.00 88.56 91 PHE A CA 1
ATOM 693 C C . PHE A 1 91 ? -8.835 3.931 9.383 1.00 88.56 91 PHE A C 1
ATOM 695 O O . PHE A 1 91 ? -9.687 4.751 9.050 1.00 88.56 91 PHE A O 1
ATOM 702 N N . THR A 1 92 ? -8.776 2.720 8.818 1.00 85.25 92 THR A N 1
ATOM 703 C CA . THR A 1 92 ? -9.716 2.290 7.764 1.00 85.25 92 THR A CA 1
ATOM 704 C C . THR A 1 92 ? -11.189 2.350 8.197 1.00 85.25 92 THR A C 1
ATOM 706 O O . THR A 1 92 ? -12.064 2.480 7.348 1.00 85.25 92 THR A O 1
ATOM 709 N N . LEU A 1 93 ? -11.465 2.304 9.508 1.00 84.25 93 LEU A N 1
ATOM 710 C CA . LEU A 1 93 ? -12.803 2.478 10.087 1.00 84.25 93 LEU A CA 1
ATOM 711 C C . LEU A 1 93 ? -13.120 3.932 10.457 1.00 84.25 93 LEU A C 1
ATOM 713 O O . LEU A 1 93 ? -14.281 4.289 10.633 1.00 84.25 93 LEU A O 1
ATOM 717 N N . VAL A 1 94 ? -12.096 4.771 10.612 1.00 79.75 94 VAL A N 1
ATOM 718 C CA . VAL A 1 94 ? -12.246 6.190 10.966 1.00 79.75 94 VAL A CA 1
ATOM 719 C C . VAL A 1 94 ? -12.689 7.004 9.753 1.00 79.75 94 VAL A C 1
ATOM 721 O O . VAL A 1 94 ? -13.498 7.914 9.907 1.00 79.75 94 VAL A O 1
ATOM 724 N N . ASP A 1 95 ? -12.179 6.664 8.567 1.00 71.38 95 ASP A N 1
ATOM 725 C CA . ASP A 1 95 ? -12.402 7.396 7.308 1.00 71.38 95 ASP A CA 1
ATOM 726 C C . ASP A 1 95 ? -13.406 6.702 6.368 1.00 71.38 95 ASP A C 1
ATOM 728 O O . ASP A 1 95 ? -13.615 7.130 5.235 1.00 71.38 95 ASP A O 1
ATOM 732 N N . ALA A 1 96 ? -14.062 5.632 6.831 1.00 62.41 96 ALA A N 1
ATOM 733 C CA . ALA A 1 96 ? -15.125 4.973 6.083 1.00 62.41 96 ALA A CA 1
ATOM 734 C C . ALA A 1 96 ? -16.285 5.956 5.821 1.00 62.41 96 ALA A C 1
ATOM 736 O O . ALA A 1 96 ? -16.847 6.523 6.757 1.00 62.41 96 ALA A O 1
ATOM 737 N N . ALA A 1 97 ? -16.613 6.164 4.538 1.00 49.41 97 ALA A N 1
ATOM 738 C CA . ALA A 1 97 ? -17.789 6.875 4.021 1.00 49.41 97 ALA A CA 1
ATOM 739 C C . ALA A 1 97 ? -18.274 8.084 4.860 1.00 49.41 97 ALA A C 1
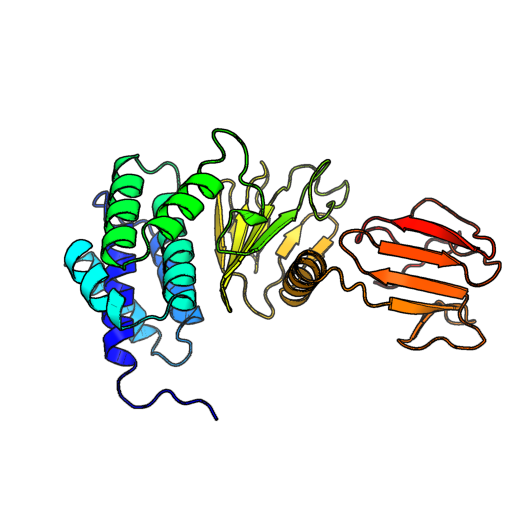ATOM 741 O O . ALA A 1 97 ? -19.401 8.101 5.351 1.00 49.41 97 ALA A O 1
ATOM 742 N N . GLY A 1 98 ? -17.439 9.123 4.986 1.00 54.59 98 GLY A N 1
ATOM 743 C CA . GLY A 1 98 ? -17.883 10.446 5.457 1.00 54.59 98 GLY A CA 1
ATOM 744 C C . GLY A 1 98 ? -18.050 10.606 6.973 1.00 54.59 98 GLY A C 1
ATOM 745 O O . GLY A 1 98 ? -18.790 11.486 7.416 1.00 54.59 98 GLY A O 1
ATOM 746 N N . ARG A 1 99 ? -17.379 9.780 7.783 1.00 59.91 99 ARG A N 1
ATOM 747 C CA . ARG A 1 99 ? -17.449 9.849 9.251 1.00 59.91 99 ARG A CA 1
ATOM 748 C C . ARG A 1 99 ? -16.730 11.070 9.861 1.00 59.91 99 ARG A C 1
ATOM 750 O O . ARG A 1 99 ? -15.846 11.692 9.277 1.00 59.91 99 ARG A O 1
ATOM 757 N N . SER A 1 100 ? -17.189 11.429 11.061 1.00 69.06 100 SER A N 1
ATOM 758 C CA . SER A 1 100 ? -17.077 12.755 11.686 1.00 69.06 100 SER A CA 1
ATOM 759 C C . SER A 1 100 ? -15.712 13.082 12.324 1.00 69.06 100 SER A C 1
ATOM 761 O O . SER A 1 100 ? -14.941 12.200 12.704 1.00 69.06 100 SER A O 1
ATOM 763 N N . GLU A 1 101 ? -15.444 14.374 12.568 1.00 78.00 101 GLU A N 1
ATOM 764 C CA . GLU A 1 101 ? -14.304 14.849 13.384 1.00 78.00 101 GLU A CA 1
ATOM 765 C C . GLU A 1 101 ? -14.232 14.182 14.777 1.00 78.00 101 GLU A C 1
ATOM 767 O O . GLU A 1 101 ? -13.156 14.057 15.371 1.00 78.00 101 GLU A O 1
ATOM 772 N N . ARG A 1 102 ? -15.360 13.669 15.287 1.00 81.69 102 ARG A N 1
ATOM 773 C CA . ARG A 1 102 ? -15.419 12.879 16.524 1.00 81.69 102 ARG A CA 1
ATOM 774 C C . ARG A 1 102 ? -14.624 11.575 16.418 1.00 81.69 102 ARG A C 1
ATOM 776 O O . ARG A 1 102 ? -13.915 11.236 17.365 1.00 81.69 102 ARG A O 1
ATOM 783 N N . ASN A 1 103 ? -14.692 10.861 15.294 1.00 86.06 103 ASN A N 1
ATOM 784 C CA . ASN A 1 103 ? -13.982 9.587 15.128 1.00 86.06 103 ASN A CA 1
ATOM 785 C C . ASN A 1 103 ? -12.478 9.808 15.021 1.00 86.06 103 ASN A C 1
ATOM 787 O O . ASN A 1 103 ? -11.697 9.076 15.630 1.00 86.06 103 ASN A O 1
ATOM 791 N N . ARG A 1 104 ? -12.084 10.888 14.342 1.00 87.81 104 ARG A N 1
ATOM 792 C CA . ARG A 1 104 ? -10.693 11.352 14.274 1.00 87.81 104 ARG A CA 1
ATOM 793 C C . ARG A 1 104 ? -10.162 11.698 15.666 1.00 87.81 104 ARG A C 1
ATOM 795 O O . ARG A 1 104 ? -9.114 11.200 16.062 1.00 87.81 104 ARG A O 1
ATOM 802 N N . THR A 1 105 ? -10.943 12.423 16.467 1.00 89.88 105 THR A N 1
ATOM 803 C CA . THR A 1 105 ? -10.589 12.737 17.863 1.00 89.88 105 THR A CA 1
ATOM 804 C C . THR A 1 105 ? -10.444 11.470 18.720 1.00 89.88 105 THR A C 1
ATOM 806 O O . THR A 1 105 ? -9.481 11.329 19.477 1.00 89.88 105 THR A O 1
ATOM 809 N N . SER A 1 106 ? -11.368 10.509 18.594 1.00 91.62 106 SER A N 1
ATOM 810 C CA . SER A 1 106 ? -11.271 9.204 19.267 1.00 91.62 106 SER A CA 1
ATOM 811 C C . SER A 1 106 ? -10.007 8.444 18.863 1.00 91.62 106 SER A C 1
ATOM 813 O O . SER A 1 106 ? -9.340 7.869 19.727 1.00 91.62 106 SER A O 1
ATOM 815 N N . PHE A 1 107 ? -9.648 8.477 17.578 1.00 93.62 107 PHE A N 1
ATOM 816 C CA . PHE A 1 107 ? -8.430 7.863 17.056 1.00 93.62 107 PHE A CA 1
ATOM 817 C C . PHE A 1 107 ? -7.164 8.495 17.645 1.00 93.62 107 PHE A C 1
ATOM 819 O O . PHE A 1 107 ? -6.305 7.773 18.151 1.00 93.62 107 PHE A O 1
ATOM 826 N N . GLU A 1 108 ? -7.069 9.826 17.688 1.00 93.56 108 GLU A N 1
ATOM 827 C CA . GLU A 1 108 ? -5.937 10.520 18.322 1.00 93.56 108 GLU A CA 1
ATOM 828 C C . GLU A 1 108 ? -5.778 10.135 19.796 1.00 93.56 108 GLU A C 1
ATOM 830 O O . GLU A 1 108 ? -4.674 9.838 20.268 1.00 93.56 108 GLU A O 1
ATOM 835 N N . VAL A 1 109 ? -6.887 10.116 20.545 1.00 94.88 109 VAL A N 1
ATOM 836 C CA . VAL A 1 109 ? -6.885 9.737 21.964 1.00 94.88 109 VAL A CA 1
ATOM 837 C C . VAL A 1 109 ? -6.460 8.281 22.138 1.00 94.88 109 VAL A C 1
ATOM 839 O O . VAL A 1 109 ? -5.696 7.976 23.061 1.00 94.88 109 VAL A O 1
ATOM 842 N N . PHE A 1 110 ? -6.927 7.389 21.264 1.00 96.50 110 PHE A N 1
ATOM 843 C CA . PHE A 1 110 ? -6.533 5.986 21.260 1.00 96.50 110 PHE A CA 1
ATOM 844 C C . PHE A 1 110 ? -5.027 5.841 21.021 1.00 96.50 110 PHE A C 1
ATOM 846 O O . PHE A 1 110 ? -4.344 5.243 21.851 1.00 96.50 110 PHE A O 1
ATOM 853 N N . MET A 1 111 ? -4.484 6.464 19.972 1.00 97.38 111 MET A N 1
ATOM 854 C CA . MET A 1 111 ? -3.055 6.400 19.637 1.00 97.38 111 MET A CA 1
ATOM 855 C C . MET A 1 111 ? -2.166 6.994 20.738 1.00 97.38 111 MET A C 1
ATOM 857 O O . MET A 1 111 ? -1.123 6.431 21.081 1.00 97.38 111 MET A O 1
ATOM 861 N N . ARG A 1 112 ? -2.614 8.074 21.394 1.00 96.81 112 ARG A N 1
ATOM 862 C CA . ARG A 1 112 ? -1.931 8.637 22.570 1.00 96.81 112 ARG A CA 1
ATOM 863 C C . ARG A 1 112 ? -1.871 7.646 23.732 1.00 96.81 112 ARG A C 1
ATOM 865 O O . ARG A 1 112 ? -0.824 7.508 24.361 1.00 96.81 112 ARG A O 1
ATOM 872 N N . ARG A 1 113 ? -2.969 6.938 24.019 1.00 96.75 113 ARG A N 1
ATOM 873 C CA . ARG A 1 113 ? -3.030 5.927 25.093 1.00 96.75 113 ARG A CA 1
ATOM 874 C C . ARG A 1 113 ? -2.281 4.643 24.743 1.00 96.75 113 ARG A C 1
ATOM 876 O O . ARG A 1 113 ? -1.687 4.045 25.635 1.00 96.75 113 ARG A O 1
ATOM 883 N N . LEU A 1 114 ? -2.230 4.293 23.460 1.00 96.31 114 LEU A N 1
ATOM 884 C CA . LEU A 1 114 ? -1.380 3.235 22.912 1.00 96.31 114 LEU A CA 1
ATOM 885 C C . LEU A 1 114 ? 0.121 3.581 23.023 1.00 96.31 114 LEU A C 1
ATOM 887 O O . LEU A 1 114 ? 0.984 2.723 22.851 1.00 96.31 114 LEU A O 1
ATOM 891 N N . GLY A 1 115 ? 0.446 4.838 23.347 1.00 96.50 115 GLY A N 1
ATOM 892 C CA . GLY A 1 115 ? 1.805 5.324 23.563 1.00 96.50 115 GLY A CA 1
ATOM 893 C C . GLY A 1 115 ? 2.510 5.807 22.297 1.00 96.50 115 GLY A C 1
ATOM 894 O O . GLY A 1 115 ? 3.718 6.018 22.347 1.00 96.50 115 GLY A O 1
ATOM 895 N N . ARG A 1 116 ? 1.793 5.977 21.181 1.00 97.19 116 ARG A N 1
ATOM 896 C CA . ARG A 1 116 ? 2.328 6.468 19.899 1.00 97.19 116 ARG A CA 1
ATOM 897 C C . ARG A 1 116 ? 1.457 7.600 19.329 1.00 97.19 116 ARG A C 1
ATOM 899 O O . ARG A 1 116 ? 0.813 7.423 18.294 1.00 97.19 116 ARG A O 1
ATOM 906 N N . PRO A 1 117 ? 1.353 8.749 20.029 1.00 96.62 117 PRO A N 1
ATOM 907 C CA . PRO A 1 117 ? 0.590 9.897 19.537 1.00 96.62 117 PRO A CA 1
ATOM 908 C C . PRO A 1 117 ? 1.152 10.457 18.223 1.00 96.62 117 PRO A C 1
ATOM 910 O O . PRO A 1 117 ? 0.383 10.913 17.388 1.00 96.62 117 PRO A O 1
ATOM 913 N N . ASP A 1 118 ? 2.468 10.378 18.037 1.00 95.25 118 ASP A N 1
ATOM 914 C CA . ASP A 1 118 ? 3.190 10.738 16.819 1.00 95.25 118 ASP A CA 1
ATOM 915 C C . ASP A 1 118 ? 2.683 9.956 15.599 1.00 95.25 118 ASP A C 1
ATOM 917 O O . ASP A 1 118 ? 2.319 10.565 14.596 1.00 95.25 118 ASP A O 1
ATOM 921 N N . TYR A 1 119 ? 2.523 8.632 15.717 1.00 95.75 119 TYR A N 1
ATOM 922 C CA . TYR A 1 119 ? 1.944 7.815 14.643 1.00 95.75 119 TYR A CA 1
ATOM 923 C C . TYR A 1 119 ? 0.505 8.220 14.335 1.00 95.75 119 TYR A C 1
ATOM 925 O O . TYR A 1 119 ? 0.124 8.295 13.171 1.00 95.75 119 TYR A O 1
ATOM 933 N N . GLY A 1 120 ? -0.293 8.508 15.369 1.00 93.94 120 GLY A N 1
ATOM 934 C CA . GLY A 1 120 ? -1.666 8.980 15.193 1.00 93.94 120 GLY A CA 1
ATOM 935 C C . GLY A 1 120 ? -1.735 10.266 14.370 1.00 93.94 120 GLY A C 1
ATOM 936 O O . GLY A 1 120 ? -2.510 10.335 13.418 1.00 93.94 120 GLY A O 1
ATOM 937 N N . THR A 1 121 ? -0.886 11.244 14.694 1.00 91.94 121 THR A N 1
ATOM 938 C CA . THR A 1 121 ? -0.790 12.514 13.964 1.00 91.94 121 THR A CA 1
ATOM 939 C C . THR A 1 121 ? -0.366 12.305 12.512 1.00 91.94 121 THR A C 1
ATOM 941 O O . THR A 1 121 ? -1.033 12.819 11.617 1.00 91.94 121 THR A O 1
ATOM 944 N N . SER A 1 122 ? 0.695 11.530 12.254 1.00 92.50 122 SER A N 1
ATOM 945 C CA . SER A 1 122 ? 1.179 11.299 10.884 1.00 92.50 122 SER A CA 1
ATOM 946 C C . SER A 1 122 ? 0.157 10.555 10.022 1.00 92.50 122 SER A C 1
ATOM 948 O O . SER A 1 122 ? -0.037 10.916 8.864 1.00 92.50 122 SER A O 1
ATOM 950 N N . ILE A 1 123 ? -0.539 9.555 10.582 1.00 92.56 123 ILE A N 1
ATOM 951 C CA . ILE A 1 123 ? -1.619 8.849 9.877 1.00 92.56 123 ILE A CA 1
ATOM 952 C C . ILE A 1 123 ? -2.748 9.828 9.539 1.00 92.56 123 ILE A C 1
ATOM 954 O O . ILE A 1 123 ? -3.171 9.892 8.393 1.00 92.56 123 ILE A O 1
ATOM 958 N N . LEU A 1 124 ? -3.220 10.628 10.497 1.00 89.50 124 LEU A N 1
ATOM 959 C CA . LEU A 1 124 ? -4.287 11.601 10.239 1.00 89.50 124 LEU A CA 1
ATOM 960 C C . LEU A 1 124 ? -3.904 12.637 9.184 1.00 89.50 124 LEU A C 1
ATOM 962 O O . LEU A 1 124 ? -4.744 12.995 8.361 1.00 89.50 124 LEU A O 1
ATOM 966 N N . TRP A 1 125 ? -2.660 13.110 9.207 1.00 87.12 125 TRP A N 1
ATOM 967 C CA . TRP A 1 125 ? -2.175 14.092 8.245 1.00 87.12 125 TRP A CA 1
ATOM 968 C C . TRP A 1 125 ? -2.139 13.521 6.824 1.00 87.12 125 TRP A C 1
ATOM 970 O O . TRP A 1 125 ? -2.769 14.092 5.936 1.00 87.12 125 TRP A O 1
ATOM 980 N N . GLU A 1 126 ? -1.507 12.359 6.623 1.00 88.69 126 GLU A N 1
ATOM 981 C CA . GLU A 1 126 ? -1.480 11.686 5.315 1.00 88.69 126 GLU A CA 1
ATOM 982 C C . GLU A 1 126 ? -2.893 11.386 4.803 1.00 88.69 126 GLU A C 1
ATOM 984 O O . GLU A 1 126 ? -3.185 11.537 3.617 1.00 88.69 126 GLU A O 1
ATOM 989 N N . MET A 1 127 ? -3.794 10.974 5.694 1.00 85.69 127 MET A N 1
ATOM 990 C CA . MET A 1 127 ? -5.110 10.512 5.276 1.00 85.69 127 MET A CA 1
ATOM 991 C C . MET A 1 127 ? -6.098 11.646 5.000 1.00 85.69 127 MET A C 1
ATOM 993 O O . MET A 1 127 ? -6.991 11.465 4.169 1.00 85.69 127 MET A O 1
ATOM 997 N N . ARG A 1 128 ? -5.942 12.814 5.637 1.00 79.44 128 ARG A N 1
ATOM 998 C CA . ARG A 1 128 ? -6.798 13.982 5.380 1.00 79.44 128 ARG A CA 1
ATOM 999 C C . ARG A 1 128 ? -6.638 14.527 3.965 1.00 79.44 128 ARG A C 1
ATOM 1001 O O . ARG A 1 128 ? -7.618 15.016 3.427 1.00 79.44 128 ARG A O 1
ATOM 1008 N N . GLY A 1 129 ? -5.439 14.486 3.383 1.00 68.44 129 GLY A N 1
ATOM 1009 C CA . GLY A 1 129 ? -5.162 15.095 2.070 1.00 68.44 129 GLY A CA 1
ATOM 1010 C C . GLY A 1 129 ? -5.296 16.629 2.026 1.00 68.44 129 GLY A C 1
ATOM 1011 O O . GLY A 1 129 ? -4.900 17.254 1.047 1.00 68.44 129 GLY A O 1
ATOM 1012 N N . ASP A 1 130 ? -5.804 17.245 3.094 1.00 55.00 130 ASP A N 1
ATOM 1013 C CA . ASP A 1 130 ? -6.000 18.680 3.227 1.00 55.00 130 ASP A CA 1
ATOM 1014 C C . ASP A 1 130 ? -4.751 19.326 3.845 1.00 55.00 130 ASP A C 1
ATOM 1016 O O . ASP A 1 130 ? -4.472 19.160 5.033 1.00 55.00 130 ASP A O 1
ATOM 1020 N N . ALA A 1 131 ? -4.050 20.108 3.018 1.00 49.22 131 ALA A N 1
ATOM 1021 C CA . ALA A 1 131 ? -2.834 20.883 3.292 1.00 49.22 131 ALA A CA 1
ATOM 1022 C C . ALA A 1 131 ? -1.515 20.091 3.275 1.00 49.22 131 ALA A C 1
ATOM 1024 O O . ALA A 1 131 ? -1.185 19.396 4.230 1.00 49.22 131 ALA A O 1
ATOM 1025 N N . GLY A 1 132 ? -0.741 20.313 2.200 1.00 61.00 132 GLY A N 1
ATOM 1026 C CA . GLY A 1 132 ? 0.669 19.942 2.058 1.00 61.00 132 GLY A CA 1
ATOM 1027 C C . GLY A 1 132 ? 0.928 18.473 2.349 1.00 61.00 132 GLY A C 1
ATOM 1028 O O . GLY A 1 132 ? 1.090 18.101 3.507 1.00 61.00 132 GLY A O 1
ATOM 1029 N N . GLU A 1 133 ? 0.974 17.641 1.311 1.00 68.56 133 GLU A N 1
ATOM 1030 C CA . GLU A 1 133 ? 1.280 16.227 1.514 1.00 68.56 133 GLU A CA 1
ATOM 1031 C C . GLU A 1 133 ? 2.595 16.075 2.286 1.00 68.56 133 GLU A C 1
ATOM 1033 O O . GLU A 1 133 ? 3.588 16.708 1.906 1.00 68.56 133 GLU A O 1
ATOM 1038 N N . PRO A 1 134 ? 2.613 15.274 3.368 1.00 78.94 134 PRO A N 1
ATOM 1039 C CA . PRO A 1 134 ? 3.838 15.048 4.111 1.00 78.94 134 PRO A CA 1
ATOM 1040 C C . PRO A 1 134 ? 4.900 14.479 3.170 1.00 78.94 134 PRO A C 1
ATOM 1042 O O . PRO A 1 134 ? 4.605 13.658 2.290 1.00 78.94 134 PRO A O 1
ATOM 1045 N N . ALA A 1 135 ? 6.145 14.921 3.346 1.00 83.75 135 ALA A N 1
ATOM 1046 C CA . ALA A 1 135 ? 7.254 14.270 2.673 1.00 83.75 135 ALA A CA 1
ATOM 1047 C C . ALA A 1 135 ? 7.359 12.831 3.191 1.00 83.75 135 ALA A C 1
ATOM 1049 O O . ALA A 1 135 ? 7.078 12.558 4.358 1.00 83.75 135 ALA A O 1
ATOM 1050 N N . ASP A 1 136 ? 7.806 11.900 2.348 1.00 84.44 136 ASP A N 1
ATOM 1051 C CA . ASP A 1 136 ? 7.910 10.497 2.767 1.00 84.44 136 ASP A CA 1
ATOM 1052 C C . ASP A 1 136 ? 8.864 10.313 3.961 1.00 84.44 136 ASP A C 1
ATOM 1054 O O . ASP A 1 136 ? 8.672 9.405 4.762 1.00 84.44 136 ASP A O 1
ATOM 1058 N N . SER A 1 137 ? 9.855 11.200 4.126 1.00 85.00 137 SER A N 1
ATOM 1059 C CA . SER A 1 137 ? 10.765 11.219 5.282 1.00 85.00 137 SER A CA 1
ATOM 1060 C C . SER A 1 137 ? 10.080 11.521 6.616 1.00 85.00 137 SER A C 1
ATOM 1062 O O . SER A 1 137 ? 10.637 11.203 7.665 1.00 85.00 137 SER A O 1
ATOM 1064 N N . ASP A 1 138 ? 8.902 12.142 6.578 1.00 87.38 138 ASP A N 1
ATOM 1065 C CA . ASP A 1 138 ? 8.145 12.555 7.763 1.00 87.38 138 ASP A CA 1
ATOM 1066 C C . ASP A 1 138 ? 7.121 11.488 8.184 1.00 87.38 138 ASP A C 1
ATOM 1068 O O . ASP A 1 138 ? 6.496 11.584 9.248 1.00 87.38 138 ASP A O 1
ATOM 1072 N N . LEU A 1 139 ? 6.936 10.456 7.354 1.00 92.94 139 LEU A N 1
ATOM 1073 C CA . LEU A 1 139 ? 6.009 9.366 7.611 1.00 92.94 139 LEU A CA 1
ATOM 1074 C C . LEU A 1 139 ? 6.706 8.224 8.368 1.00 92.94 139 LEU A C 1
ATOM 1076 O O . LEU A 1 139 ? 7.779 7.770 7.974 1.00 92.94 139 LEU A O 1
ATOM 1080 N N . PRO A 1 140 ? 6.085 7.680 9.432 1.00 94.81 140 PRO A N 1
ATOM 1081 C CA . PRO A 1 140 ? 6.619 6.513 10.134 1.00 94.81 140 PRO A CA 1
ATOM 1082 C C . PRO A 1 140 ? 6.395 5.198 9.364 1.00 94.81 140 PRO A C 1
ATOM 1084 O O . PRO A 1 140 ? 6.815 4.139 9.822 1.00 94.81 140 PRO A O 1
ATOM 1087 N N . PHE A 1 141 ? 5.718 5.256 8.217 1.00 95.44 141 PHE A N 1
ATOM 1088 C CA . PHE A 1 141 ? 5.414 4.153 7.310 1.00 95.44 141 PHE A CA 1
ATOM 1089 C C . PHE A 1 141 ? 5.825 4.530 5.892 1.00 95.44 141 PHE A C 1
ATOM 1091 O O . PHE A 1 141 ? 5.939 5.703 5.547 1.00 95.44 141 PHE A O 1
ATOM 1098 N N . GLU A 1 142 ? 5.998 3.525 5.046 1.00 96.19 142 GLU A N 1
ATOM 1099 C CA . GLU A 1 142 ? 6.314 3.766 3.646 1.00 96.19 142 GLU A CA 1
ATOM 1100 C C . GLU A 1 142 ? 5.045 4.058 2.855 1.00 96.19 142 GLU A C 1
ATOM 1102 O O . GLU A 1 142 ? 3.981 3.498 3.137 1.00 96.19 142 GLU A O 1
ATOM 1107 N N . ARG A 1 143 ? 5.182 4.908 1.839 1.00 95.50 143 ARG A N 1
ATOM 1108 C CA . ARG A 1 143 ? 4.103 5.328 0.951 1.00 95.50 143 ARG A CA 1
ATOM 1109 C C . ARG A 1 143 ? 4.558 5.232 -0.497 1.00 95.50 143 ARG A C 1
ATOM 1111 O O . ARG A 1 143 ? 5.664 5.651 -0.834 1.00 95.50 143 ARG A O 1
ATOM 1118 N N . LEU A 1 144 ? 3.678 4.730 -1.350 1.00 96.25 144 LEU A N 1
ATOM 1119 C CA . LEU A 1 144 ? 3.869 4.664 -2.792 1.00 96.25 144 LEU A CA 1
ATOM 1120 C C . LEU A 1 144 ? 2.605 5.158 -3.496 1.00 96.25 144 LEU A C 1
ATOM 1122 O O . LEU A 1 144 ? 1.506 4.707 -3.177 1.00 96.25 144 LEU A O 1
ATOM 1126 N N . VAL A 1 145 ? 2.760 6.076 -4.442 1.00 95.75 145 VAL A N 1
ATOM 1127 C CA . VAL A 1 145 ? 1.661 6.701 -5.183 1.00 95.75 145 VAL A CA 1
ATOM 1128 C C . VAL A 1 145 ? 1.617 6.145 -6.603 1.00 95.75 145 VAL A C 1
ATOM 1130 O O . VAL A 1 145 ? 2.590 6.246 -7.350 1.00 95.75 145 VAL A O 1
ATOM 1133 N N . PHE A 1 146 ? 0.473 5.581 -6.986 1.00 97.50 146 PHE A N 1
ATOM 1134 C CA . PHE A 1 146 ? 0.170 5.167 -8.352 1.00 97.50 146 PHE A CA 1
ATOM 1135 C C . PHE A 1 146 ? -0.837 6.126 -8.963 1.00 97.50 146 PHE A C 1
ATOM 1137 O O . PHE A 1 146 ? -1.899 6.358 -8.386 1.00 97.50 146 PHE A O 1
ATOM 1144 N N . GLY A 1 147 ? -0.543 6.636 -10.151 1.00 95.69 147 GLY A N 1
ATOM 1145 C CA . GLY A 1 147 ? -1.426 7.595 -10.798 1.00 95.69 147 GLY A CA 1
ATOM 1146 C C . GLY A 1 147 ? -0.844 8.172 -12.073 1.00 95.69 147 GLY A C 1
ATOM 1147 O O . GLY A 1 147 ? -0.139 7.495 -12.825 1.00 95.69 147 GLY A O 1
ATOM 1148 N N . ARG A 1 148 ? -1.160 9.442 -12.314 1.00 90.56 148 ARG A N 1
ATOM 1149 C CA . ARG A 1 148 ? -0.574 10.253 -13.388 1.00 90.56 148 ARG A CA 1
ATOM 1150 C C . ARG A 1 148 ? 0.495 11.190 -12.820 1.00 90.56 148 ARG A C 1
ATOM 1152 O O . ARG A 1 148 ? 0.898 11.035 -11.676 1.00 90.56 148 ARG A O 1
ATOM 1159 N N . ASP A 1 149 ? 0.987 12.089 -13.666 1.00 82.12 149 ASP A N 1
ATOM 1160 C CA . ASP A 1 149 ? 1.920 13.190 -13.394 1.00 82.12 149 ASP A CA 1
ATOM 1161 C C . ASP A 1 149 ? 2.216 13.453 -11.905 1.00 82.12 149 ASP A C 1
ATOM 1163 O O . ASP A 1 149 ? 1.339 13.846 -11.141 1.00 82.12 149 ASP A O 1
ATOM 1167 N N . GLY A 1 150 ? 3.473 13.256 -11.500 1.00 86.00 150 GLY A N 1
ATOM 1168 C CA . GLY A 1 150 ? 3.918 13.444 -10.114 1.00 86.00 150 GLY A CA 1
ATOM 1169 C C . GLY A 1 150 ? 3.780 12.211 -9.213 1.00 86.00 150 GLY A C 1
ATOM 1170 O O . GLY A 1 150 ? 4.352 12.213 -8.128 1.00 86.00 150 GLY A O 1
ATOM 1171 N N . ALA A 1 151 ? 3.094 11.153 -9.658 1.00 93.94 151 ALA A N 1
ATOM 1172 C CA . ALA A 1 151 ? 3.078 9.867 -8.963 1.00 93.94 151 ALA A CA 1
ATOM 1173 C C . ALA A 1 151 ? 4.437 9.145 -9.035 1.00 93.94 151 ALA A C 1
ATOM 1175 O O . ALA A 1 151 ? 5.195 9.307 -9.994 1.00 93.94 151 ALA A O 1
ATOM 1176 N N . ASP A 1 152 ? 4.703 8.287 -8.045 1.00 95.94 152 ASP A N 1
ATOM 1177 C CA . ASP A 1 152 ? 5.890 7.428 -8.028 1.00 95.94 152 ASP A CA 1
ATOM 1178 C C . ASP A 1 152 ? 5.861 6.427 -9.187 1.00 95.94 152 ASP A C 1
ATOM 1180 O O . ASP A 1 152 ? 6.868 6.209 -9.856 1.00 95.94 152 ASP A O 1
ATOM 1184 N N . VAL A 1 153 ? 4.697 5.818 -9.436 1.00 96.75 153 VAL A N 1
ATOM 1185 C CA . VAL A 1 153 ? 4.501 4.841 -10.510 1.00 96.75 153 VAL A CA 1
ATOM 1186 C C . VAL A 1 153 ? 3.378 5.304 -11.429 1.00 96.75 153 VAL A C 1
ATOM 1188 O O . VAL A 1 153 ? 2.215 5.412 -11.032 1.00 96.75 153 VAL A O 1
ATOM 1191 N N . ILE A 1 154 ? 3.726 5.548 -12.693 1.00 95.56 154 ILE A N 1
ATOM 1192 C CA . ILE A 1 154 ? 2.771 6.026 -13.695 1.00 95.56 154 ILE A CA 1
ATOM 1193 C C . ILE A 1 154 ? 1.918 4.870 -14.226 1.00 95.56 154 ILE A C 1
ATOM 1195 O O . ILE A 1 154 ? 2.433 3.888 -14.775 1.00 95.56 154 ILE A O 1
ATOM 1199 N N . LEU A 1 155 ? 0.602 5.017 -14.101 1.00 95.69 155 LEU A N 1
ATOM 1200 C CA . LEU A 1 155 ? -0.384 4.065 -14.600 1.00 95.69 155 LEU A CA 1
ATOM 1201 C C . LEU A 1 155 ? -0.554 4.148 -16.129 1.00 95.69 155 LEU A C 1
ATOM 1203 O O . LEU A 1 155 ? -0.252 5.182 -16.737 1.00 95.69 155 LEU A O 1
ATOM 1207 N N . PRO A 1 156 ? -1.040 3.068 -16.776 1.00 93.88 156 PRO A N 1
ATOM 1208 C CA . PRO A 1 156 ? -1.357 3.080 -18.197 1.00 93.88 156 PRO A CA 1
ATOM 1209 C C . PRO A 1 156 ? -2.340 4.195 -18.565 1.00 93.88 156 PRO A C 1
ATOM 1211 O O . PRO A 1 156 ? -3.225 4.507 -17.768 1.00 93.88 156 PRO A O 1
ATOM 1214 N N . PRO A 1 157 ? -2.300 4.724 -19.804 1.00 92.38 157 PRO A N 1
ATOM 1215 C CA . PRO A 1 157 ? -3.265 5.726 -20.261 1.00 92.38 157 PRO A CA 1
ATOM 1216 C C . PRO A 1 157 ? -4.731 5.288 -20.131 1.00 92.38 157 PRO A C 1
ATOM 1218 O O . PRO A 1 157 ? -5.598 6.122 -19.903 1.00 92.38 157 PRO A O 1
ATOM 1221 N N . ALA A 1 158 ? -5.008 3.983 -20.245 1.00 93.69 158 ALA A N 1
ATOM 1222 C CA . ALA A 1 158 ? -6.347 3.423 -20.063 1.00 93.69 15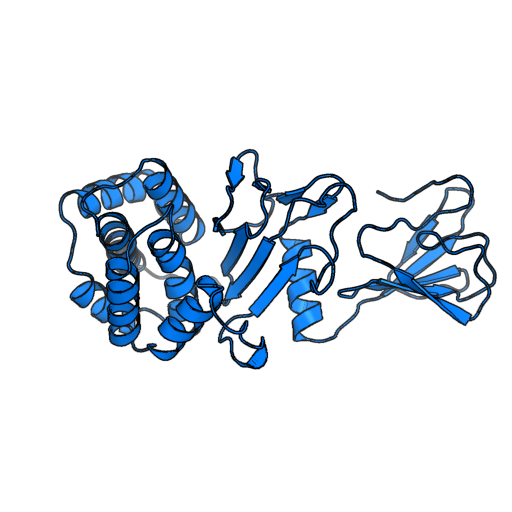8 ALA A CA 1
ATOM 1223 C C . ALA A 1 158 ? -6.855 3.521 -18.612 1.00 93.69 158 ALA A C 1
ATOM 1225 O O . ALA A 1 158 ? -8.060 3.456 -18.391 1.00 93.69 158 ALA A O 1
ATOM 1226 N N . ALA A 1 159 ? -5.949 3.663 -17.642 1.00 94.75 159 ALA A N 1
ATOM 1227 C CA . ALA A 1 159 ? -6.245 3.788 -16.221 1.00 94.75 159 ALA A CA 1
ATOM 1228 C C . ALA A 1 159 ? -6.200 5.258 -15.750 1.00 94.75 159 ALA A C 1
ATOM 1230 O O . ALA A 1 159 ? -5.803 5.548 -14.624 1.00 94.75 159 ALA A O 1
ATOM 1231 N N . SER A 1 160 ? -6.558 6.204 -16.627 1.00 91.75 160 SER A N 1
ATOM 1232 C CA . SER A 1 160 ? -6.437 7.649 -16.381 1.00 91.75 160 SER A CA 1
ATOM 1233 C C . SER A 1 160 ? -7.258 8.173 -15.205 1.00 91.75 160 SER A C 1
ATOM 1235 O O . SER A 1 160 ? -6.943 9.237 -14.671 1.00 91.75 160 SER A O 1
ATOM 1237 N N . ASP A 1 161 ? -8.312 7.448 -14.842 1.00 93.75 161 ASP A N 1
ATOM 1238 C CA . ASP A 1 161 ? -9.272 7.828 -13.805 1.00 93.75 161 ASP A CA 1
ATOM 1239 C C . ASP A 1 161 ? -8.987 7.111 -12.475 1.00 93.75 161 ASP A C 1
ATOM 1241 O O . ASP A 1 161 ? -9.634 7.379 -11.457 1.00 93.75 161 ASP A O 1
ATOM 1245 N N . GLN A 1 162 ? -8.012 6.197 -12.480 1.00 95.38 162 GLN A N 1
ATOM 1246 C CA . GLN A 1 162 ? -7.516 5.495 -11.311 1.00 95.38 162 GLN A CA 1
ATOM 1247 C C . GLN A 1 162 ? -6.330 6.252 -10.722 1.00 95.38 162 GLN A C 1
ATOM 1249 O O . GLN A 1 162 ? -5.408 6.675 -11.416 1.00 95.38 162 GLN A O 1
ATOM 1254 N N . GLU A 1 163 ? -6.340 6.353 -9.405 1.00 95.56 163 GLU A N 1
ATOM 1255 C CA . GLU A 1 163 ? -5.210 6.792 -8.608 1.00 95.56 163 GLU A CA 1
ATOM 1256 C C . GLU A 1 163 ? -5.313 6.072 -7.270 1.00 95.56 163 GLU A C 1
ATOM 1258 O O . GLU A 1 163 ? -6.412 5.875 -6.741 1.00 95.56 163 GLU A O 1
ATOM 1263 N N . PHE A 1 164 ? -4.194 5.601 -6.743 1.00 95.56 164 PHE A N 1
ATOM 1264 C CA . PHE A 1 164 ? -4.206 4.927 -5.459 1.00 95.56 164 PHE A CA 1
ATOM 1265 C C . PHE A 1 164 ? -2.871 5.032 -4.751 1.00 95.56 164 PHE A C 1
ATOM 1267 O O . PHE A 1 164 ? -1.811 5.167 -5.360 1.00 95.56 164 PHE A O 1
ATOM 1274 N N . ARG A 1 165 ? -2.934 4.927 -3.428 1.00 95.00 165 ARG A N 1
ATOM 1275 C CA . ARG A 1 165 ? -1.760 4.916 -2.561 1.00 95.00 165 ARG A CA 1
ATOM 1276 C C . ARG A 1 165 ? -1.600 3.554 -1.925 1.00 95.00 165 ARG A C 1
ATOM 1278 O O . ARG A 1 165 ? -2.581 2.913 -1.548 1.00 95.00 165 ARG A O 1
ATOM 1285 N N . VAL A 1 166 ? -0.353 3.130 -1.797 1.00 96.56 166 VAL A N 1
ATOM 1286 C CA . VAL A 1 166 ? 0.036 1.915 -1.093 1.00 96.56 166 VAL A CA 1
ATOM 1287 C C . VAL A 1 166 ? 0.845 2.307 0.129 1.00 96.56 166 VAL A C 1
ATOM 1289 O O . VAL A 1 166 ? 1.805 3.066 0.019 1.00 96.56 166 VAL A O 1
ATOM 1292 N N . TYR A 1 167 ? 0.463 1.773 1.282 1.00 95.81 167 TYR A N 1
ATOM 1293 C CA . TYR A 1 167 ? 1.133 2.012 2.554 1.00 95.81 167 TYR A CA 1
ATOM 1294 C C . TYR A 1 167 ? 1.722 0.712 3.092 1.00 95.81 167 TYR A C 1
ATOM 1296 O O . TYR A 1 167 ? 1.020 -0.305 3.116 1.00 95.81 167 TYR A O 1
ATOM 1304 N N . ARG A 1 168 ? 2.976 0.753 3.561 1.00 95.81 168 ARG A N 1
ATOM 1305 C CA . ARG A 1 168 ? 3.639 -0.383 4.222 1.00 95.81 168 ARG A CA 1
ATOM 1306 C C . ARG A 1 168 ? 4.056 -0.050 5.651 1.00 95.81 168 ARG A C 1
ATOM 1308 O O . ARG A 1 168 ? 4.789 0.907 5.884 1.00 95.81 168 ARG A O 1
ATOM 1315 N N . ALA A 1 169 ? 3.634 -0.896 6.590 1.00 94.00 169 ALA A N 1
ATOM 1316 C CA . ALA A 1 169 ? 4.094 -0.896 7.978 1.00 94.00 169 ALA A CA 1
ATOM 1317 C C . ALA A 1 169 ? 4.358 -2.338 8.434 1.00 94.00 169 ALA A C 1
ATOM 1319 O O . ALA A 1 169 ? 3.426 -3.093 8.720 1.00 94.00 169 ALA A O 1
ATOM 1320 N N . GLY A 1 170 ? 5.631 -2.739 8.466 1.00 88.62 170 GLY A N 1
ATOM 1321 C CA . GLY A 1 170 ? 5.998 -4.148 8.639 1.00 88.62 170 GLY A CA 1
ATOM 1322 C C . GLY A 1 170 ? 5.391 -5.011 7.526 1.00 88.62 170 GLY A C 1
ATOM 1323 O O . GLY A 1 170 ? 5.537 -4.689 6.350 1.00 88.62 170 GLY A O 1
ATOM 1324 N N . ASP A 1 171 ? 4.656 -6.059 7.905 1.00 85.31 171 ASP A N 1
ATOM 1325 C CA . ASP A 1 171 ? 3.986 -6.985 6.974 1.00 85.31 171 ASP A CA 1
ATOM 1326 C C . ASP A 1 171 ? 2.606 -6.488 6.492 1.00 85.31 171 ASP A C 1
ATOM 1328 O O . ASP A 1 171 ? 1.896 -7.172 5.748 1.00 85.31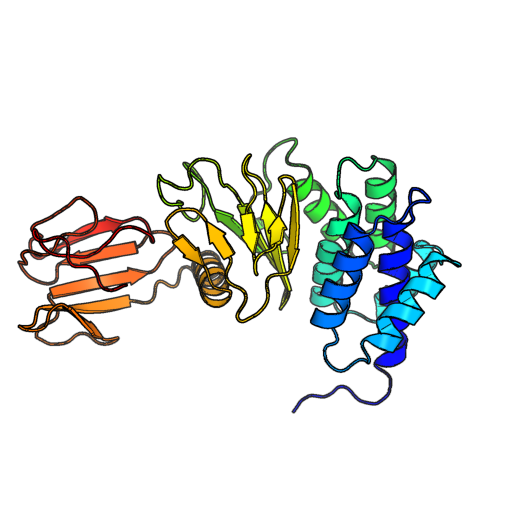 171 ASP A O 1
ATOM 1332 N N . LEU A 1 172 ? 2.156 -5.322 6.964 1.00 90.25 172 LEU A N 1
ATOM 1333 C CA . LEU A 1 172 ? 0.902 -4.729 6.520 1.00 90.25 172 LEU A CA 1
ATOM 1334 C C . LEU A 1 172 ? 1.121 -3.975 5.210 1.00 90.25 172 LEU A C 1
ATOM 1336 O O . LEU A 1 172 ? 1.856 -2.992 5.198 1.00 90.25 172 LEU A O 1
ATOM 1340 N N . ILE A 1 173 ? 0.388 -4.370 4.167 1.00 93.19 173 ILE A N 1
ATOM 1341 C CA . ILE A 1 173 ? 0.206 -3.591 2.939 1.00 93.19 173 ILE A CA 1
ATOM 1342 C C . ILE A 1 173 ? -1.256 -3.146 2.850 1.00 93.19 173 ILE A C 1
ATOM 1344 O O . ILE A 1 173 ? -2.169 -3.978 2.804 1.00 93.19 173 ILE A O 1
ATOM 1348 N N . LEU A 1 174 ? -1.488 -1.836 2.827 1.00 92.38 174 LEU A N 1
ATOM 1349 C CA . LEU A 1 174 ? -2.805 -1.238 2.607 1.00 92.38 174 LEU A CA 1
ATOM 1350 C C . LEU A 1 174 ? -2.827 -0.505 1.274 1.00 92.38 174 LEU A C 1
ATOM 1352 O O . LEU A 1 174 ? -1.891 0.215 0.952 1.00 92.38 174 LEU A O 1
ATOM 1356 N N . VAL A 1 175 ? -3.922 -0.654 0.539 1.00 93.69 175 VAL A N 1
ATOM 1357 C CA . VAL A 1 175 ? -4.222 0.100 -0.676 1.00 93.69 175 VAL A CA 1
ATOM 1358 C C . VAL A 1 175 ? -5.384 1.033 -0.370 1.00 93.69 175 VAL A C 1
ATOM 1360 O O . VAL A 1 175 ? -6.421 0.571 0.106 1.00 93.69 175 VAL A O 1
ATOM 1363 N N . ARG A 1 176 ? -5.225 2.327 -0.649 1.00 92.25 176 ARG A N 1
ATOM 1364 C CA . ARG A 1 176 ? -6.294 3.330 -0.594 1.00 92.25 176 ARG A CA 1
ATOM 1365 C C . ARG A 1 176 ? -6.583 3.827 -1.996 1.00 92.25 176 ARG A C 1
ATOM 1367 O O . ARG A 1 176 ? -5.665 4.281 -2.674 1.00 92.25 176 ARG A O 1
ATOM 1374 N N . ASN A 1 177 ? -7.843 3.787 -2.409 1.00 92.62 177 ASN A N 1
ATOM 1375 C CA . ASN A 1 177 ? -8.249 4.429 -3.651 1.00 92.62 177 ASN A CA 1
ATOM 1376 C C . ASN A 1 177 ? -8.334 5.949 -3.443 1.00 92.62 177 ASN A C 1
ATOM 1378 O O . ASN A 1 177 ? -9.129 6.407 -2.624 1.00 92.62 177 ASN A O 1
ATOM 1382 N N . THR A 1 178 ? -7.522 6.724 -4.160 1.00 91.75 178 THR A N 1
ATOM 1383 C CA . THR A 1 178 ? -7.551 8.199 -4.138 1.00 91.75 178 THR A CA 1
ATOM 1384 C C . THR A 1 178 ? -8.098 8.791 -5.436 1.00 91.75 178 THR A C 1
ATOM 1386 O O . THR A 1 178 ? -8.381 9.984 -5.490 1.00 91.75 178 THR A O 1
ATOM 1389 N N . GLY A 1 179 ? -8.296 7.961 -6.461 1.00 91.50 179 GLY A N 1
ATOM 1390 C CA . GLY A 1 179 ? -8.844 8.349 -7.752 1.00 91.50 179 GLY A CA 1
ATOM 1391 C C . GLY A 1 179 ? -10.364 8.431 -7.755 1.00 91.50 179 GLY A C 1
ATOM 1392 O O . GLY A 1 179 ? -11.039 8.134 -6.771 1.00 91.50 179 GLY A O 1
ATOM 1393 N N . ILE A 1 180 ? -10.919 8.821 -8.901 1.00 90.94 180 ILE A N 1
ATOM 1394 C CA . ILE A 1 180 ? -12.368 8.998 -9.085 1.00 90.94 180 ILE A CA 1
ATOM 1395 C C . ILE A 1 180 ? -13.078 7.707 -9.510 1.00 90.94 180 ILE A C 1
ATOM 1397 O O . ILE A 1 180 ? -14.291 7.594 -9.355 1.00 90.94 180 ILE A O 1
ATOM 1401 N N . ALA A 1 181 ? -12.336 6.745 -10.066 1.00 93.50 181 ALA A N 1
ATOM 1402 C CA . ALA A 1 181 ? -12.856 5.447 -10.473 1.00 93.50 181 ALA A CA 1
ATOM 1403 C C . ALA A 1 181 ? -12.534 4.361 -9.429 1.00 93.50 181 ALA A C 1
ATOM 1405 O O . ALA A 1 181 ? -11.476 4.407 -8.795 1.00 93.50 181 ALA A O 1
ATOM 1406 N N . PRO A 1 182 ? -13.398 3.344 -9.264 1.00 92.75 182 PRO A N 1
ATOM 1407 C CA . PRO A 1 182 ? -13.134 2.238 -8.352 1.00 92.75 182 PRO A CA 1
ATOM 1408 C C . PRO A 1 182 ? -11.940 1.383 -8.800 1.00 92.75 182 PRO A C 1
ATOM 1410 O O . PRO A 1 182 ? -11.687 1.204 -9.997 1.00 92.75 182 PRO A O 1
ATOM 1413 N N . LEU A 1 183 ? -11.244 0.795 -7.824 1.00 93.81 183 LEU A N 1
ATOM 1414 C CA . LEU A 1 183 ? -10.237 -0.245 -8.056 1.00 93.81 183 LEU A CA 1
ATOM 1415 C C . LEU A 1 183 ? -10.870 -1.628 -7.920 1.00 93.81 183 LEU A C 1
ATOM 1417 O O . LEU A 1 183 ? -11.784 -1.822 -7.120 1.00 93.81 183 LEU A O 1
ATOM 1421 N N . TRP A 1 184 ? -10.331 -2.617 -8.629 1.00 92.69 184 TRP A N 1
ATOM 1422 C CA . TRP A 1 184 ? -10.795 -3.999 -8.529 1.00 92.69 184 TRP A CA 1
ATOM 1423 C C . TRP A 1 184 ? -9.745 -4.875 -7.864 1.00 92.69 184 TRP A C 1
ATOM 1425 O O . TRP A 1 184 ? -8.668 -5.089 -8.414 1.00 92.69 184 TRP A O 1
ATOM 1435 N N . ILE A 1 185 ? -10.064 -5.428 -6.693 1.00 89.00 185 ILE A N 1
ATOM 1436 C CA . ILE A 1 185 ? -9.165 -6.335 -5.972 1.00 89.00 185 ILE A CA 1
ATOM 1437 C C . ILE A 1 185 ? -9.926 -7.604 -5.613 1.00 89.00 185 ILE A C 1
ATOM 1439 O O . ILE A 1 185 ? -10.940 -7.565 -4.917 1.00 89.00 185 ILE A O 1
ATOM 1443 N N . ARG A 1 186 ? -9.456 -8.755 -6.116 1.00 82.50 186 ARG A N 1
ATOM 1444 C CA . ARG A 1 186 ? -10.104 -10.067 -5.900 1.00 82.50 186 ARG A CA 1
ATOM 1445 C C . ARG A 1 186 ? -11.616 -10.053 -6.232 1.00 82.50 186 ARG A C 1
ATOM 1447 O O . ARG A 1 186 ? -12.427 -10.639 -5.517 1.00 82.50 186 ARG A O 1
ATOM 1454 N N . GLY A 1 187 ? -12.000 -9.349 -7.299 1.00 79.56 187 GLY A N 1
ATOM 1455 C CA . GLY A 1 187 ? -13.397 -9.223 -7.736 1.00 79.56 187 GLY A CA 1
ATOM 1456 C C . GLY A 1 187 ? -14.281 -8.333 -6.853 1.00 79.56 187 GLY A C 1
ATOM 1457 O O . GLY A 1 187 ? -15.494 -8.330 -7.034 1.00 79.56 187 GLY A O 1
ATOM 1458 N N . ARG A 1 188 ? -13.702 -7.588 -5.902 1.00 82.62 188 ARG A N 1
ATOM 1459 C CA . ARG A 1 188 ? -14.399 -6.566 -5.113 1.00 82.62 188 ARG A CA 1
ATOM 1460 C C . ARG A 1 188 ? -14.024 -5.176 -5.613 1.00 82.62 188 ARG A C 1
ATOM 1462 O O . ARG A 1 188 ? -12.852 -4.934 -5.902 1.00 82.62 188 ARG A O 1
ATOM 1469 N N . SER A 1 189 ? -15.018 -4.295 -5.674 1.00 88.69 189 SER A N 1
ATOM 1470 C CA . SER A 1 189 ? -14.809 -2.865 -5.891 1.00 88.69 189 SER A CA 1
ATOM 1471 C C . SER A 1 189 ? -14.253 -2.232 -4.614 1.00 88.69 189 SER A C 1
ATOM 1473 O O . SER A 1 189 ? -14.750 -2.509 -3.520 1.00 88.69 189 SER A O 1
ATOM 1475 N N . VAL A 1 190 ? -13.224 -1.401 -4.754 1.00 89.44 190 VAL A N 1
ATOM 1476 C CA . VAL A 1 190 ? -12.734 -0.490 -3.717 1.00 89.44 190 VAL A CA 1
ATOM 1477 C C . VAL A 1 190 ? -13.050 0.923 -4.190 1.00 89.44 190 VAL A C 1
ATOM 1479 O O . VAL A 1 190 ? -12.379 1.457 -5.076 1.00 89.44 190 VAL A O 1
ATOM 1482 N N . GLU A 1 191 ? -14.103 1.499 -3.620 1.00 89.44 191 GLU A N 1
ATOM 1483 C CA . GLU A 1 191 ? -14.590 2.840 -3.955 1.00 89.44 191 GLU A CA 1
ATOM 1484 C C . GLU A 1 191 ? -13.588 3.930 -3.557 1.00 89.44 191 GLU A C 1
ATOM 1486 O O . GLU A 1 191 ? -12.720 3.714 -2.708 1.00 89.44 191 GLU A O 1
ATOM 1491 N N . THR A 1 192 ? -13.719 5.119 -4.142 1.00 88.44 192 THR A N 1
ATOM 1492 C CA . THR A 1 192 ? -12.908 6.294 -3.791 1.00 88.44 192 THR A CA 1
ATOM 1493 C C . THR A 1 192 ? -12.907 6.550 -2.282 1.00 88.44 192 THR A C 1
ATOM 1495 O O . THR A 1 192 ? -13.939 6.467 -1.616 1.00 88.44 192 THR A O 1
ATOM 1498 N N . GLY A 1 193 ? -11.728 6.829 -1.728 1.00 84.12 193 GLY A N 1
ATOM 1499 C CA . GLY A 1 193 ? -11.493 7.020 -0.296 1.00 84.12 193 GLY A CA 1
ATOM 1500 C C . GLY A 1 193 ? -11.429 5.721 0.512 1.00 84.12 193 GLY A C 1
ATOM 1501 O O . GLY A 1 193 ? -10.924 5.735 1.633 1.00 84.12 193 GLY A O 1
ATOM 1502 N N . SER A 1 194 ? -11.882 4.591 -0.041 1.00 84.69 194 SER A N 1
ATOM 1503 C CA . SER A 1 194 ? -11.899 3.311 0.668 1.00 84.69 194 SER A CA 1
ATOM 1504 C C . SER A 1 194 ? -10.528 2.640 0.690 1.00 84.69 194 SER A C 1
ATOM 1506 O O . SER A 1 194 ? -9.668 2.861 -0.168 1.00 84.69 194 SER A O 1
ATOM 1508 N N . PHE A 1 195 ? -10.360 1.763 1.677 1.00 87.12 195 PHE A N 1
ATOM 1509 C CA . PHE A 1 195 ? -9.134 1.018 1.921 1.00 87.12 195 PHE A CA 1
ATOM 1510 C C . PHE A 1 195 ? -9.350 -0.478 1.736 1.00 87.12 195 PHE A C 1
ATOM 1512 O O . PHE A 1 195 ? -10.424 -1.015 2.008 1.00 87.12 195 PHE A O 1
ATOM 1519 N N . LEU A 1 196 ? -8.282 -1.173 1.362 1.00 87.56 196 LEU A N 1
ATOM 1520 C CA . LEU A 1 196 ? -8.223 -2.623 1.384 1.00 87.56 196 LEU A CA 1
ATOM 1521 C C . LEU A 1 196 ? -6.834 -3.091 1.816 1.00 87.56 196 LEU A C 1
ATOM 1523 O O . LEU A 1 196 ? -5.816 -2.561 1.377 1.00 87.56 196 LEU A O 1
ATOM 1527 N N . ARG A 1 197 ? -6.781 -4.124 2.661 1.00 88.44 197 ARG A N 1
ATOM 1528 C CA . ARG A 1 197 ? -5.527 -4.814 2.974 1.00 88.44 197 ARG A CA 1
ATOM 1529 C C . ARG A 1 197 ? -5.161 -5.763 1.844 1.00 88.44 197 ARG A C 1
ATOM 1531 O O . ARG A 1 197 ? -5.842 -6.768 1.645 1.00 88.44 197 ARG A O 1
ATOM 1538 N N . MET A 1 198 ? -4.067 -5.463 1.154 1.00 89.38 198 MET A N 1
ATOM 1539 C CA . MET A 1 198 ? -3.536 -6.331 0.114 1.00 89.38 198 MET A CA 1
ATOM 1540 C C . MET A 1 198 ? -2.938 -7.587 0.745 1.00 89.38 198 MET A C 1
ATOM 1542 O O . MET A 1 198 ? -2.301 -7.531 1.799 1.00 89.38 198 MET A O 1
ATOM 1546 N N . ARG A 1 199 ? -3.144 -8.732 0.095 1.00 84.31 199 ARG A N 1
ATOM 1547 C CA . ARG A 1 199 ? -2.567 -10.013 0.512 1.00 84.31 199 ARG A CA 1
ATOM 1548 C C . ARG A 1 199 ? -1.815 -10.661 -0.628 1.00 84.31 199 ARG A C 1
ATOM 1550 O O . ARG A 1 199 ? -2.087 -10.393 -1.798 1.00 84.31 199 ARG A O 1
ATOM 1557 N N . GLU A 1 200 ? -0.961 -11.610 -0.274 1.00 82.31 200 GLU A N 1
ATOM 1558 C CA . GLU A 1 200 ? -0.372 -12.531 -1.235 1.00 82.31 200 GLU A CA 1
ATOM 1559 C C . GLU A 1 200 ? -1.456 -13.144 -2.138 1.00 82.31 200 GLU A C 1
ATOM 1561 O O . GLU A 1 200 ? -2.543 -13.521 -1.683 1.00 82.31 200 GLU A O 1
ATOM 1566 N N . ARG A 1 201 ? -1.151 -13.244 -3.438 1.00 83.81 201 ARG A N 1
ATOM 1567 C CA . ARG A 1 201 ? -2.017 -13.824 -4.483 1.00 83.81 201 ARG A CA 1
ATOM 1568 C C . ARG A 1 201 ? -3.323 -13.073 -4.770 1.00 83.81 201 ARG A C 1
ATOM 1570 O O . ARG A 1 201 ? -4.147 -13.585 -5.528 1.00 83.81 201 ARG A O 1
ATOM 1577 N N . GLN A 1 202 ? -3.546 -11.894 -4.194 1.00 87.12 202 GLN A N 1
ATOM 1578 C CA . GLN A 1 202 ? -4.638 -11.025 -4.625 1.00 87.12 202 GLN A CA 1
ATOM 1579 C C . GLN A 1 202 ? -4.138 -10.145 -5.772 1.00 87.12 202 GLN A C 1
ATOM 1581 O O . GLN A 1 202 ? -3.148 -9.446 -5.584 1.00 87.12 202 GLN A O 1
ATOM 1586 N N . PRO A 1 203 ? -4.764 -10.185 -6.958 1.00 91.38 203 PRO A N 1
ATOM 1587 C CA . PRO A 1 203 ? -4.465 -9.220 -8.003 1.00 91.38 203 PRO A CA 1
ATOM 1588 C C . PRO A 1 203 ? -5.240 -7.924 -7.747 1.00 91.38 203 PRO A C 1
ATOM 1590 O O . PRO A 1 203 ? -6.445 -7.961 -7.468 1.00 91.38 203 PRO A O 1
ATOM 1593 N N . LEU A 1 204 ? -4.545 -6.797 -7.878 1.00 94.12 204 LEU A N 1
ATOM 1594 C CA . LEU A 1 204 ? -5.118 -5.471 -8.058 1.00 94.12 204 LEU A CA 1
ATOM 1595 C C . LEU A 1 204 ? -5.177 -5.200 -9.558 1.00 94.12 204 LEU A C 1
ATOM 1597 O O . LEU A 1 204 ? -4.159 -5.219 -10.246 1.00 94.12 204 LEU A O 1
ATOM 1601 N N . VAL A 1 205 ? -6.379 -4.979 -10.072 1.00 92.44 205 VAL A N 1
ATOM 1602 C CA . VAL A 1 205 ? -6.627 -4.805 -11.501 1.00 92.44 205 VAL A CA 1
ATOM 1603 C C . VAL A 1 205 ? -7.029 -3.363 -11.769 1.00 92.44 205 VAL A C 1
ATOM 1605 O O . VAL A 1 205 ? -7.995 -2.855 -11.195 1.00 92.44 205 VAL A O 1
ATOM 1608 N N . VAL A 1 206 ? -6.304 -2.734 -12.690 1.00 93.62 206 VAL A N 1
ATOM 1609 C CA . VAL A 1 206 ? -6.667 -1.465 -13.324 1.00 93.62 206 VAL A CA 1
ATOM 1610 C C . VAL A 1 206 ? -6.703 -1.659 -14.844 1.00 93.62 206 VAL A C 1
ATOM 1612 O O . VAL A 1 206 ? -6.140 -2.630 -15.361 1.00 93.62 206 VAL A O 1
ATOM 1615 N N . PRO A 1 207 ? -7.366 -0.778 -15.607 1.00 93.50 207 PRO A N 1
ATOM 1616 C CA . PRO A 1 207 ? -7.366 -0.895 -17.059 1.00 93.50 207 PRO A CA 1
ATOM 1617 C C . PRO A 1 207 ? -5.941 -0.927 -17.638 1.00 93.50 207 PRO A C 1
ATOM 1619 O O . PRO A 1 207 ? -5.148 -0.007 -17.459 1.00 93.50 207 PRO A O 1
ATOM 1622 N N . GLY A 1 208 ? -5.611 -2.009 -18.343 1.00 90.19 208 GLY A N 1
ATOM 1623 C CA . GLY A 1 208 ? -4.306 -2.185 -18.985 1.00 90.19 208 GLY A CA 1
ATOM 1624 C C . GLY A 1 208 ? -3.172 -2.669 -18.075 1.00 90.19 208 GLY A C 1
ATOM 1625 O O . GLY A 1 208 ? -2.067 -2.836 -18.583 1.00 90.19 208 GLY A O 1
ATOM 1626 N N . TRP A 1 209 ? -3.407 -2.931 -16.781 1.00 92.94 209 TRP A N 1
ATOM 1627 C CA . TRP A 1 209 ? -2.373 -3.479 -15.894 1.00 92.94 209 TRP A CA 1
ATOM 1628 C C . TRP A 1 209 ? -2.957 -4.286 -14.730 1.00 92.94 209 TRP A C 1
ATOM 1630 O O . TRP A 1 209 ? -3.930 -3.889 -14.092 1.00 92.94 209 TRP A O 1
ATOM 1640 N N . THR A 1 210 ? -2.349 -5.433 -14.437 1.00 92.94 210 THR A N 1
ATOM 1641 C CA . THR A 1 210 ? -2.637 -6.218 -13.232 1.00 92.94 210 THR A CA 1
ATOM 1642 C C . THR A 1 210 ? -1.395 -6.228 -12.356 1.00 92.94 210 THR A C 1
ATOM 1644 O O . THR A 1 210 ? -0.336 -6.643 -12.812 1.00 92.94 210 THR A O 1
ATOM 1647 N N . LEU A 1 211 ? -1.545 -5.773 -11.116 1.00 94.56 211 LEU A N 1
ATOM 1648 C CA . LEU A 1 211 ? -0.490 -5.691 -10.116 1.00 94.56 211 LEU A CA 1
ATOM 1649 C C . LEU A 1 211 ? -0.719 -6.758 -9.048 1.00 94.56 211 LEU A C 1
ATOM 1651 O O . LEU A 1 211 ? -1.801 -6.877 -8.468 1.00 94.56 211 LEU A O 1
ATOM 1655 N N . SER A 1 212 ? 0.306 -7.548 -8.781 1.00 93.88 212 SER A N 1
ATOM 1656 C CA . SER A 1 212 ? 0.345 -8.505 -7.687 1.00 93.88 212 SER A CA 1
ATOM 1657 C C . SER A 1 212 ? 0.857 -7.855 -6.399 1.00 93.88 212 SER A C 1
ATOM 1659 O O . SER A 1 212 ? 1.397 -6.750 -6.388 1.00 93.88 212 SER A O 1
ATOM 1661 N N . HIS A 1 213 ? 0.727 -8.575 -5.286 1.00 93.00 213 HIS A N 1
ATOM 1662 C CA . HIS A 1 213 ? 1.355 -8.184 -4.024 1.00 93.00 213 HIS A CA 1
ATOM 1663 C C . HIS A 1 213 ? 2.885 -8.048 -4.147 1.00 93.00 213 HIS A C 1
ATOM 1665 O O . HIS A 1 213 ? 3.468 -7.155 -3.538 1.00 93.00 213 HIS A O 1
ATOM 1671 N N . GLU A 1 214 ? 3.529 -8.908 -4.942 1.00 94.44 214 GLU A N 1
ATOM 1672 C CA . GLU A 1 214 ? 4.979 -8.868 -5.170 1.00 94.44 214 GLU A CA 1
ATOM 1673 C C . GLU A 1 214 ? 5.394 -7.614 -5.941 1.00 94.44 214 GLU A C 1
ATOM 1675 O O . GLU A 1 214 ? 6.398 -7.002 -5.586 1.00 94.44 214 GLU A O 1
ATOM 1680 N N . ASP A 1 215 ? 4.580 -7.166 -6.899 1.00 95.31 215 ASP A N 1
ATOM 1681 C CA . ASP A 1 215 ? 4.837 -5.927 -7.641 1.00 95.31 215 ASP A CA 1
ATOM 1682 C C . ASP A 1 215 ? 4.779 -4.701 -6.721 1.00 95.31 215 ASP A C 1
ATOM 1684 O O . ASP A 1 215 ? 5.640 -3.824 -6.779 1.00 95.31 215 ASP A O 1
ATOM 1688 N N . LEU A 1 216 ? 3.797 -4.647 -5.812 1.00 96.06 216 LEU A N 1
ATOM 1689 C CA . LEU A 1 216 ? 3.703 -3.549 -4.843 1.00 96.06 216 LEU A CA 1
ATOM 1690 C C . LEU A 1 216 ? 4.902 -3.535 -3.886 1.00 96.06 216 LEU A C 1
ATOM 1692 O O . LEU A 1 216 ? 5.467 -2.473 -3.625 1.00 96.06 216 LEU A O 1
ATOM 1696 N N . MET A 1 217 ? 5.310 -4.707 -3.381 1.00 95.38 217 MET A N 1
ATOM 1697 C CA . MET A 1 217 ? 6.510 -4.827 -2.546 1.00 95.38 217 MET A CA 1
ATOM 1698 C C . MET A 1 217 ? 7.767 -4.401 -3.300 1.00 95.38 217 MET A C 1
ATOM 1700 O O . MET A 1 217 ? 8.590 -3.681 -2.740 1.00 95.38 217 MET A O 1
ATOM 1704 N N . PHE A 1 218 ? 7.890 -4.802 -4.567 1.00 95.88 218 PHE A N 1
ATOM 1705 C CA . PHE A 1 218 ? 9.003 -4.423 -5.424 1.00 95.88 218 PHE A CA 1
ATOM 1706 C C . PHE A 1 218 ? 9.140 -2.899 -5.512 1.00 95.88 218 PHE A C 1
ATOM 1708 O O . PHE A 1 218 ? 10.202 -2.365 -5.198 1.00 95.88 218 PHE A O 1
ATOM 1715 N N . PHE A 1 219 ? 8.069 -2.183 -5.862 1.00 97.50 219 PHE A N 1
ATOM 1716 C CA . PHE A 1 219 ? 8.130 -0.725 -5.983 1.00 97.50 219 PHE A CA 1
ATOM 1717 C C . PHE A 1 219 ? 8.403 -0.022 -4.646 1.00 97.50 219 PHE A C 1
ATOM 1719 O O . PHE A 1 219 ? 9.158 0.950 -4.613 1.00 97.50 219 PHE A O 1
ATOM 1726 N N . LEU A 1 220 ? 7.851 -0.528 -3.537 1.00 96.75 220 LEU A N 1
ATOM 1727 C CA . LEU A 1 220 ? 8.170 -0.032 -2.193 1.00 96.75 220 LEU A CA 1
ATOM 1728 C C . LEU A 1 220 ? 9.660 -0.212 -1.866 1.00 96.75 220 LEU A C 1
ATOM 1730 O O . LEU A 1 220 ? 10.312 0.718 -1.394 1.00 96.75 220 LEU A O 1
ATOM 1734 N N . ASP A 1 221 ? 10.233 -1.379 -2.159 1.00 96.44 221 ASP A N 1
ATOM 1735 C CA . ASP A 1 221 ? 11.651 -1.641 -1.912 1.00 96.44 221 ASP A CA 1
ATOM 1736 C C . ASP A 1 221 ? 12.572 -0.817 -2.810 1.00 96.44 221 ASP A C 1
ATOM 1738 O O . ASP A 1 221 ? 13.581 -0.301 -2.321 1.00 96.44 221 ASP A O 1
ATOM 1742 N N . VAL A 1 222 ? 12.218 -0.628 -4.082 1.00 96.81 222 VAL A N 1
ATOM 1743 C CA . VAL A 1 222 ? 12.924 0.291 -4.985 1.00 96.81 222 VAL A CA 1
ATOM 1744 C C . VAL A 1 222 ? 12.907 1.701 -4.407 1.00 96.81 222 VAL A C 1
ATOM 1746 O O . VAL A 1 222 ? 13.964 2.315 -4.287 1.00 96.81 222 VAL A O 1
ATOM 1749 N N . LYS A 1 223 ? 11.737 2.207 -4.003 1.00 95.62 223 LYS A N 1
ATOM 1750 C CA . LYS A 1 223 ? 11.604 3.559 -3.449 1.00 95.62 223 LYS A CA 1
ATOM 1751 C C . LYS A 1 223 ? 12.418 3.731 -2.165 1.00 95.62 223 LYS A C 1
ATOM 1753 O O . LYS A 1 223 ? 13.097 4.739 -1.996 1.00 95.62 223 LYS A O 1
ATOM 1758 N N . ARG A 1 224 ? 12.403 2.727 -1.283 1.00 94.19 224 ARG A N 1
ATOM 1759 C CA . ARG A 1 224 ? 13.125 2.747 -0.002 1.00 94.19 224 ARG A CA 1
ATOM 1760 C C . ARG A 1 224 ? 14.640 2.625 -0.159 1.00 94.19 224 ARG A C 1
ATOM 1762 O O . ARG A 1 224 ? 15.381 3.227 0.612 1.00 94.19 224 ARG A O 1
ATOM 1769 N N . THR A 1 225 ? 15.112 1.789 -1.081 1.00 95.00 225 THR A N 1
ATOM 1770 C CA . THR A 1 225 ? 16.537 1.409 -1.157 1.00 95.00 225 THR A CA 1
ATOM 1771 C C . THR A 1 225 ? 17.288 2.035 -2.325 1.00 95.00 225 THR A C 1
ATOM 1773 O O . THR A 1 225 ? 18.517 2.029 -2.321 1.00 95.00 225 THR A O 1
ATOM 1776 N N . GLY A 1 226 ? 16.579 2.527 -3.342 1.00 94.25 226 GLY A N 1
ATOM 1777 C CA . GLY A 1 226 ? 17.152 2.942 -4.622 1.00 94.25 226 GLY A CA 1
ATOM 1778 C C . GLY A 1 226 ? 17.722 1.787 -5.455 1.00 94.25 226 GLY A C 1
ATOM 1779 O O . GLY A 1 226 ? 18.307 2.027 -6.509 1.00 94.25 226 GLY A O 1
ATOM 1780 N N . ASN A 1 227 ? 17.587 0.536 -5.000 1.00 94.25 227 ASN A N 1
ATOM 1781 C CA . ASN A 1 227 ? 18.131 -0.618 -5.701 1.00 94.25 227 ASN A CA 1
ATOM 1782 C C . ASN A 1 227 ? 17.284 -0.937 -6.936 1.00 94.25 227 ASN A C 1
ATOM 1784 O O . ASN A 1 227 ? 16.099 -1.237 -6.813 1.00 94.25 227 ASN A O 1
ATOM 1788 N N . THR A 1 228 ? 17.910 -0.915 -8.110 1.00 94.44 228 THR A N 1
ATOM 1789 C CA . THR A 1 228 ? 17.262 -1.177 -9.397 1.00 94.44 228 THR A CA 1
ATOM 1790 C C . THR A 1 228 ? 17.819 -2.469 -9.997 1.00 94.44 228 THR A C 1
ATOM 1792 O O . THR A 1 228 ? 18.858 -2.452 -10.662 1.00 94.44 228 THR A O 1
ATOM 1795 N N . PRO A 1 229 ? 17.197 -3.635 -9.733 1.00 94.31 229 PRO A N 1
ATOM 1796 C CA . PRO A 1 229 ? 17.672 -4.884 -10.309 1.00 94.31 229 PRO A CA 1
ATOM 1797 C C . PRO A 1 229 ? 17.566 -4.831 -11.832 1.00 94.31 229 PRO A C 1
ATOM 1799 O O . PRO A 1 229 ? 16.610 -4.279 -12.377 1.00 94.31 229 PRO A O 1
ATOM 1802 N N . SER A 1 230 ? 18.531 -5.442 -12.515 1.00 95.62 230 SER A N 1
ATOM 1803 C CA . SER A 1 230 ? 18.550 -5.477 -13.975 1.00 95.62 230 SER A CA 1
ATOM 1804 C C . SER A 1 230 ? 18.379 -6.886 -14.525 1.00 95.62 230 SER A C 1
ATOM 1806 O O . SER A 1 230 ? 18.859 -7.862 -13.943 1.00 95.62 230 SER A O 1
ATOM 1808 N N . ILE A 1 231 ? 17.764 -6.972 -15.700 1.00 95.38 231 ILE A N 1
ATOM 1809 C CA . ILE A 1 231 ? 17.839 -8.135 -16.586 1.00 95.38 231 ILE A CA 1
ATOM 1810 C C . ILE A 1 231 ? 18.491 -7.736 -17.904 1.00 95.38 231 ILE A C 1
ATOM 1812 O O . ILE A 1 231 ? 18.581 -6.559 -18.254 1.00 95.38 231 ILE A O 1
ATOM 1816 N N . TYR A 1 232 ? 18.938 -8.736 -18.644 1.00 95.31 232 TYR A N 1
ATOM 1817 C CA . TYR A 1 232 ? 19.538 -8.593 -19.954 1.00 95.31 232 TYR A CA 1
ATOM 1818 C C . TYR A 1 232 ? 18.667 -9.318 -20.966 1.00 95.31 232 TYR A C 1
ATOM 1820 O O . TYR A 1 232 ? 18.285 -10.464 -20.733 1.00 95.31 232 TYR A O 1
ATOM 1828 N N . LEU A 1 233 ? 18.351 -8.642 -22.068 1.00 93.25 233 LEU A N 1
ATOM 1829 C CA . LEU A 1 233 ? 17.542 -9.205 -23.143 1.00 93.25 233 LEU A CA 1
ATOM 1830 C C . LEU A 1 233 ? 18.424 -9.569 -24.326 1.00 93.25 233 LEU A C 1
ATOM 1832 O O . LEU A 1 233 ? 19.310 -8.797 -24.689 1.00 93.25 233 LEU A O 1
ATOM 1836 N N . GLU A 1 234 ? 18.169 -10.719 -24.930 1.00 90.50 234 GLU A N 1
ATOM 1837 C CA . GLU A 1 234 ? 18.808 -11.191 -26.155 1.00 90.50 234 GLU A CA 1
ATOM 1838 C C . GLU A 1 234 ? 17.743 -11.454 -27.225 1.00 90.50 234 GLU A C 1
ATOM 1840 O O . GLU A 1 234 ? 16.668 -11.978 -26.935 1.00 90.50 234 GLU A O 1
ATOM 1845 N N . GLU A 1 235 ? 18.041 -11.056 -28.461 1.00 84.44 235 GLU A N 1
ATOM 1846 C CA . GLU A 1 235 ? 17.226 -11.380 -29.632 1.00 84.44 235 GLU A CA 1
ATOM 1847 C C . GLU A 1 235 ? 17.621 -12.765 -30.147 1.00 84.44 235 GLU A C 1
ATOM 1849 O O . GLU A 1 235 ? 18.796 -13.018 -30.422 1.00 84.44 235 GLU A O 1
ATOM 1854 N N . GLY A 1 236 ? 16.643 -13.655 -30.301 1.00 79.19 236 GLY A N 1
ATOM 1855 C CA . GLY A 1 236 ? 16.819 -14.949 -30.948 1.00 79.19 236 GLY A CA 1
ATOM 1856 C C . GLY A 1 236 ? 15.723 -15.227 -31.973 1.00 79.19 236 GLY A C 1
ATOM 1857 O O . GLY A 1 236 ? 14.711 -14.531 -32.037 1.00 79.19 236 GLY A O 1
ATOM 1858 N N . ASP A 1 237 ? 15.892 -16.301 -32.745 1.00 73.94 237 ASP A N 1
ATOM 1859 C CA . ASP A 1 237 ? 14.953 -16.693 -33.811 1.00 73.94 237 ASP A CA 1
ATOM 1860 C C . ASP A 1 237 ? 13.525 -16.982 -33.300 1.00 73.94 237 ASP A C 1
ATOM 1862 O O . ASP A 1 237 ? 12.561 -16.926 -34.060 1.00 73.94 237 ASP A O 1
ATOM 1866 N N . ALA A 1 238 ? 13.380 -17.297 -32.007 1.00 72.06 238 ALA A N 1
ATOM 1867 C CA . ALA A 1 238 ? 12.104 -17.567 -31.339 1.00 72.06 238 ALA A CA 1
ATOM 1868 C C . ALA A 1 238 ? 11.535 -16.354 -30.570 1.00 72.06 238 ALA A C 1
ATOM 1870 O O . ALA A 1 238 ? 10.557 -16.503 -29.837 1.00 72.06 238 ALA A O 1
ATOM 1871 N N . GLY A 1 239 ? 12.145 -15.172 -30.713 1.00 78.06 239 GLY A N 1
ATOM 1872 C CA . GLY A 1 239 ? 11.792 -13.952 -29.990 1.00 78.06 239 GLY A CA 1
ATOM 1873 C C . GLY A 1 239 ? 12.829 -13.562 -28.935 1.00 78.06 239 GLY A C 1
ATOM 1874 O O . GLY A 1 239 ? 13.997 -13.944 -29.007 1.00 78.06 239 GLY A O 1
ATOM 1875 N N . LEU A 1 240 ? 12.396 -12.769 -27.954 1.00 83.69 240 LEU A N 1
ATOM 1876 C CA . LEU A 1 240 ? 13.260 -12.252 -26.895 1.00 83.69 240 LEU A CA 1
ATOM 1877 C C . LEU A 1 240 ? 13.457 -13.272 -25.772 1.00 83.69 240 LEU A C 1
ATOM 1879 O O . LEU A 1 240 ? 12.493 -13.838 -25.255 1.00 83.69 240 LEU A O 1
ATOM 1883 N N . THR A 1 241 ? 14.701 -13.446 -25.339 1.00 88.19 241 THR A N 1
ATOM 1884 C CA . THR A 1 241 ? 15.046 -14.171 -24.111 1.00 88.19 241 THR A CA 1
ATOM 1885 C C . THR A 1 241 ? 15.543 -13.194 -23.051 1.00 88.19 241 THR A C 1
ATOM 1887 O O . THR A 1 241 ? 16.153 -12.173 -23.361 1.00 88.19 241 THR A O 1
ATOM 1890 N N . ALA A 1 242 ? 15.251 -13.489 -21.783 1.00 90.81 242 ALA A N 1
ATOM 1891 C CA . ALA A 1 242 ? 15.603 -12.644 -20.648 1.00 90.81 242 ALA A CA 1
ATOM 1892 C C . ALA A 1 242 ? 16.455 -13.414 -19.636 1.00 90.81 242 ALA A C 1
ATOM 1894 O O . ALA A 1 242 ? 16.054 -14.474 -19.153 1.00 90.81 242 ALA A O 1
ATOM 1895 N N . GLU A 1 243 ? 17.602 -12.850 -19.262 1.00 92.88 243 GLU A N 1
ATOM 1896 C CA . GLU A 1 243 ? 18.522 -13.432 -18.286 1.00 92.88 243 GLU A CA 1
ATOM 1897 C C . GLU A 1 243 ? 18.901 -12.432 -17.190 1.00 92.88 243 GLU A C 1
ATOM 1899 O O . GLU A 1 243 ? 18.943 -11.221 -17.394 1.00 92.88 243 GLU A O 1
ATOM 1904 N N . ARG A 1 244 ? 19.236 -12.934 -15.997 1.00 93.62 244 ARG A N 1
ATOM 1905 C CA . ARG A 1 244 ? 19.731 -12.091 -14.890 1.00 93.62 244 ARG A CA 1
ATOM 1906 C C . ARG A 1 244 ? 21.202 -11.705 -15.039 1.00 93.62 244 ARG A C 1
ATOM 1908 O O . ARG A 1 244 ? 21.698 -10.853 -14.307 1.00 93.62 244 ARG A O 1
ATOM 1915 N N . THR A 1 245 ? 21.928 -12.355 -15.941 1.00 93.69 245 THR A N 1
ATOM 1916 C CA . THR A 1 245 ? 23.360 -12.141 -16.149 1.00 93.69 245 THR A CA 1
ATOM 1917 C C . THR A 1 245 ? 23.603 -11.720 -17.587 1.00 93.69 245 THR A C 1
ATOM 1919 O O . THR A 1 245 ? 22.900 -12.141 -18.496 1.00 93.69 245 THR A O 1
ATOM 1922 N N . ARG A 1 246 ? 24.597 -10.855 -17.793 1.00 94.88 246 ARG A N 1
ATOM 1923 C CA . ARG A 1 246 ? 24.945 -10.373 -19.124 1.00 94.88 246 ARG A CA 1
ATOM 1924 C C . ARG A 1 246 ? 25.610 -11.482 -19.936 1.00 94.88 246 ARG A C 1
ATOM 1926 O O . ARG A 1 246 ? 26.727 -11.893 -19.621 1.00 94.88 246 ARG A O 1
ATOM 1933 N N . GLY A 1 247 ? 24.961 -11.885 -21.020 1.00 92.12 247 GLY A N 1
ATOM 1934 C CA . GLY A 1 247 ? 25.527 -12.751 -22.043 1.00 92.12 247 GLY A CA 1
ATOM 1935 C C . GLY A 1 247 ? 26.305 -11.971 -23.105 1.00 92.12 247 GLY A C 1
ATOM 1936 O O . GLY A 1 247 ? 26.196 -10.749 -23.247 1.00 92.12 247 GLY A O 1
ATOM 1937 N N . ARG A 1 248 ? 27.082 -12.693 -23.923 1.00 90.94 248 ARG A N 1
ATOM 1938 C CA . ARG A 1 248 ? 27.770 -12.102 -25.087 1.00 90.94 248 ARG A CA 1
ATOM 1939 C C . ARG A 1 248 ? 26.784 -11.582 -26.126 1.00 90.94 248 ARG A C 1
ATOM 1941 O O . ARG A 1 248 ? 27.172 -10.722 -26.907 1.00 90.94 248 ARG A O 1
ATOM 1948 N N . GLN A 1 249 ? 25.559 -12.098 -26.154 1.00 91.25 249 GLN A N 1
ATOM 1949 C CA . GLN A 1 249 ? 24.536 -11.764 -27.140 1.00 91.25 249 GLN A CA 1
ATOM 1950 C C . GLN A 1 249 ? 23.442 -10.823 -26.623 1.00 91.25 249 GLN A C 1
ATOM 1952 O O . GLN A 1 249 ? 22.614 -10.378 -27.407 1.00 91.25 249 GLN A O 1
ATOM 1957 N N . SER A 1 250 ? 23.521 -10.389 -25.360 1.00 93.75 250 SER A N 1
ATOM 1958 C CA . SER A 1 250 ? 22.585 -9.409 -24.811 1.00 93.75 250 SER A CA 1
ATOM 1959 C C . SER A 1 250 ? 22.561 -8.123 -25.645 1.00 93.75 250 SER A C 1
ATOM 1961 O O . SER A 1 250 ? 23.603 -7.482 -25.857 1.00 93.75 250 SER A O 1
ATOM 1963 N N . ALA A 1 251 ? 21.370 -7.774 -26.118 1.00 94.19 251 ALA A N 1
ATOM 1964 C CA . ALA A 1 251 ? 21.052 -6.581 -26.880 1.00 94.19 251 ALA A CA 1
ATOM 1965 C C . ALA A 1 251 ? 20.707 -5.404 -25.964 1.00 94.19 251 ALA A C 1
ATOM 1967 O O . ALA A 1 251 ? 21.240 -4.314 -26.160 1.00 94.19 251 ALA A O 1
ATOM 1968 N N . LEU A 1 252 ? 19.908 -5.642 -24.919 1.00 95.31 252 LEU A N 1
ATOM 1969 C CA . LEU A 1 252 ? 19.472 -4.614 -23.971 1.00 95.31 252 LEU A CA 1
ATOM 1970 C C . LEU A 1 252 ? 19.834 -4.989 -22.530 1.00 95.31 252 LEU A C 1
ATOM 1972 O O . LEU A 1 252 ? 19.873 -6.169 -22.176 1.00 95.31 252 LEU A O 1
ATOM 1976 N N . ARG A 1 253 ? 20.044 -3.978 -21.686 1.00 96.75 253 ARG A N 1
ATOM 1977 C CA . ARG A 1 253 ? 19.943 -4.076 -20.225 1.00 96.75 253 ARG A CA 1
ATOM 1978 C C . ARG A 1 253 ? 18.710 -3.295 -19.789 1.00 96.75 253 ARG A C 1
ATOM 1980 O O . ARG A 1 253 ? 18.611 -2.113 -20.096 1.00 96.75 253 ARG A O 1
ATOM 1987 N N . VAL A 1 254 ? 17.811 -3.939 -19.057 1.00 96.06 254 VAL A N 1
ATOM 1988 C CA . VAL A 1 254 ? 16.628 -3.302 -18.472 1.00 96.06 254 VAL A CA 1
ATOM 1989 C C . VAL A 1 254 ? 16.827 -3.244 -16.968 1.00 96.06 254 VAL A C 1
ATOM 1991 O O . VAL A 1 254 ? 16.892 -4.292 -16.333 1.00 96.06 254 VAL A O 1
ATOM 1994 N N . SER A 1 255 ? 16.951 -2.044 -16.410 1.00 96.75 255 SER A N 1
ATOM 1995 C CA . SER A 1 255 ? 17.007 -1.801 -14.968 1.00 96.75 255 SER A CA 1
ATOM 1996 C C . SER A 1 255 ? 15.627 -1.386 -14.476 1.00 96.75 255 SER A C 1
ATOM 1998 O O . SER A 1 255 ? 15.074 -0.387 -14.936 1.00 96.75 255 SER A O 1
ATOM 2000 N N . PHE A 1 256 ? 15.063 -2.154 -13.549 1.00 94.62 256 PHE A N 1
ATOM 2001 C CA . PHE A 1 256 ? 13.716 -1.920 -13.043 1.00 94.62 256 PHE A CA 1
ATOM 2002 C C . PHE A 1 256 ? 13.755 -0.985 -11.838 1.00 94.62 256 PHE A C 1
ATOM 2004 O O . PHE A 1 256 ? 14.294 -1.336 -10.789 1.00 94.62 256 PHE A O 1
ATOM 2011 N N . GLY A 1 257 ? 13.168 0.198 -11.991 1.00 95.12 257 GLY A N 1
ATOM 2012 C CA . GLY A 1 257 ? 12.936 1.151 -10.915 1.00 95.12 257 GLY A CA 1
ATOM 2013 C C . GLY A 1 257 ? 11.481 1.622 -10.877 1.00 95.12 257 GLY A C 1
ATOM 2014 O O . GLY A 1 257 ? 10.581 0.985 -11.423 1.00 95.12 257 GLY A O 1
ATOM 2015 N N . LEU A 1 258 ? 11.239 2.785 -10.264 1.00 95.44 258 LEU A N 1
ATOM 2016 C CA . LEU A 1 258 ? 9.939 3.471 -10.353 1.00 95.44 258 LEU A CA 1
ATOM 2017 C C . LEU A 1 258 ? 9.623 3.918 -11.794 1.00 95.44 258 LEU A C 1
ATOM 2019 O O . LEU A 1 258 ? 8.465 3.991 -12.199 1.00 95.44 258 LEU A O 1
ATOM 2023 N N . LEU A 1 259 ? 10.678 4.100 -12.588 1.00 94.31 259 LEU A N 1
ATOM 2024 C CA . LEU A 1 259 ? 10.685 4.026 -14.044 1.00 94.31 259 LEU A CA 1
ATOM 2025 C C . LEU A 1 259 ? 11.690 2.947 -14.457 1.00 94.31 259 LEU A C 1
ATOM 2027 O O . LEU A 1 259 ? 12.677 2.714 -13.753 1.00 94.31 259 LEU A O 1
ATOM 2031 N N . ALA A 1 260 ? 11.449 2.299 -15.590 1.00 93.94 260 ALA A N 1
ATOM 2032 C CA . ALA A 1 260 ? 12.401 1.362 -16.165 1.00 93.94 260 ALA A CA 1
ATOM 2033 C C . ALA A 1 260 ? 13.443 2.129 -16.988 1.00 93.94 260 ALA A C 1
ATOM 2035 O O . ALA A 1 260 ? 13.104 3.045 -17.737 1.00 93.94 260 ALA A O 1
ATOM 2036 N N . GLU A 1 261 ? 14.709 1.749 -16.878 1.00 96.31 261 GLU A N 1
ATOM 2037 C CA . GLU A 1 261 ? 15.777 2.255 -17.738 1.00 96.31 261 GLU A CA 1
ATOM 2038 C C . GLU A 1 261 ? 16.222 1.149 -18.690 1.00 96.31 261 GLU A C 1
ATOM 2040 O O . GLU A 1 261 ? 16.578 0.053 -18.257 1.00 96.31 261 GLU A O 1
ATOM 2045 N N . VAL A 1 262 ? 16.202 1.439 -19.987 1.00 96.38 262 VAL A N 1
ATOM 2046 C CA . VAL A 1 262 ? 16.604 0.514 -21.045 1.00 96.38 262 VAL A CA 1
ATOM 2047 C C . VAL A 1 262 ? 17.868 1.046 -21.702 1.00 96.38 262 VAL A C 1
ATOM 2049 O O . VAL A 1 262 ? 17.834 2.085 -22.356 1.00 96.38 262 VAL A O 1
ATOM 2052 N N . GLU A 1 263 ? 18.977 0.330 -21.537 1.00 97.12 263 GLU A N 1
ATOM 2053 C CA . GLU A 1 263 ? 20.253 0.622 -22.193 1.00 97.12 263 GLU A CA 1
ATOM 2054 C C . GLU A 1 263 ? 20.495 -0.359 -23.342 1.00 97.12 263 GLU A C 1
ATOM 2056 O O . GLU A 1 263 ? 20.495 -1.579 -23.145 1.00 97.12 263 GLU A O 1
ATOM 2061 N N . ALA A 1 264 ? 20.783 0.167 -24.529 1.00 96.75 264 ALA A N 1
ATOM 2062 C CA . ALA A 1 264 ? 21.206 -0.628 -25.670 1.00 96.75 264 ALA A CA 1
ATOM 2063 C C . ALA A 1 264 ? 22.700 -0.973 -25.585 1.00 96.75 264 ALA A C 1
ATOM 2065 O O . ALA A 1 264 ? 23.584 -0.121 -25.660 1.00 96.75 264 ALA A O 1
ATOM 2066 N N . LEU A 1 265 ? 23.009 -2.263 -25.463 1.00 96.75 265 LEU A N 1
ATOM 2067 C CA . LEU A 1 265 ? 24.378 -2.777 -25.350 1.00 96.75 265 LEU A CA 1
ATOM 2068 C C . LEU A 1 265 ? 25.050 -2.986 -26.719 1.00 96.75 265 LEU A C 1
ATOM 2070 O O . LEU A 1 265 ? 26.272 -3.175 -26.792 1.00 96.75 265 LEU A O 1
ATOM 2074 N N . ARG A 1 266 ? 24.249 -2.958 -27.788 1.00 94.62 266 ARG A N 1
ATOM 2075 C CA . ARG A 1 266 ? 24.616 -3.037 -29.209 1.00 94.62 266 ARG A CA 1
ATOM 2076 C C . ARG A 1 266 ? 23.531 -2.354 -30.049 1.00 94.62 266 ARG A C 1
ATOM 2078 O O . ARG A 1 266 ? 22.466 -2.050 -29.523 1.00 94.62 266 ARG A O 1
ATOM 2085 N N . ASP A 1 267 ? 23.797 -2.180 -31.336 1.00 94.62 267 ASP A N 1
ATOM 2086 C CA . ASP A 1 267 ? 22.779 -1.749 -32.297 1.00 94.62 267 ASP A CA 1
ATOM 2087 C C . ASP A 1 267 ? 21.725 -2.854 -32.464 1.00 94.62 267 ASP A C 1
ATOM 2089 O O . ASP A 1 267 ? 22.083 -4.024 -32.623 1.00 94.62 267 ASP A O 1
ATOM 2093 N N . THR A 1 268 ? 20.445 -2.495 -32.383 1.00 91.38 268 THR A N 1
ATOM 2094 C CA . 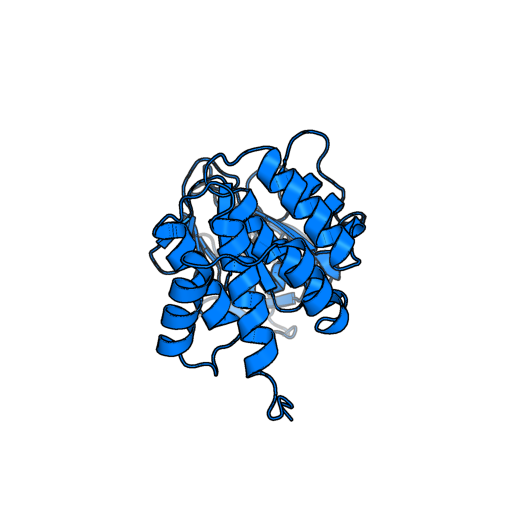THR A 1 268 ? 19.318 -3.437 -32.385 1.00 91.38 268 THR A CA 1
ATOM 2095 C C . THR A 1 268 ? 18.058 -2.789 -32.961 1.00 91.38 268 THR A C 1
ATOM 2097 O O . THR A 1 268 ? 17.849 -1.581 -32.842 1.00 91.38 268 THR A O 1
ATOM 2100 N N . GLU A 1 269 ? 17.191 -3.605 -33.561 1.00 89.94 269 GLU A N 1
ATOM 2101 C CA . GLU A 1 269 ? 15.892 -3.171 -34.092 1.00 89.94 269 GLU A CA 1
ATOM 2102 C C . GLU A 1 269 ? 14.808 -3.078 -33.003 1.00 89.94 269 GLU A C 1
ATOM 2104 O O . GLU A 1 269 ? 13.658 -2.716 -33.276 1.00 89.94 269 GLU A O 1
ATOM 2109 N N . LEU A 1 270 ? 15.164 -3.376 -31.751 1.00 89.00 270 LEU A N 1
ATOM 2110 C CA . LEU A 1 270 ? 14.254 -3.270 -30.620 1.00 89.00 270 LEU A CA 1
ATOM 2111 C C . LEU A 1 270 ? 13.859 -1.827 -30.324 1.00 89.00 270 LEU A C 1
ATOM 2113 O O . LEU A 1 270 ? 14.614 -0.873 -30.507 1.00 89.00 270 LEU A O 1
ATOM 2117 N N . HIS A 1 271 ? 12.641 -1.710 -29.819 1.00 89.62 271 HIS A N 1
ATOM 2118 C CA . HIS A 1 271 ? 11.992 -0.493 -29.389 1.00 89.62 271 HIS A CA 1
ATOM 2119 C C . HIS A 1 271 ? 11.654 -0.598 -27.900 1.00 89.62 271 HIS A C 1
ATOM 2121 O O . HIS A 1 271 ? 11.194 -1.633 -27.410 1.00 89.62 271 HIS A O 1
ATOM 2127 N N . ALA A 1 272 ? 11.862 0.505 -27.190 1.00 88.88 272 ALA A N 1
ATOM 2128 C CA . ALA A 1 272 ? 11.472 0.711 -25.807 1.00 88.88 272 ALA A CA 1
ATOM 2129 C C . ALA A 1 272 ? 10.392 1.797 -25.762 1.00 88.88 272 ALA A C 1
ATOM 2131 O O . ALA A 1 272 ? 10.653 2.973 -26.042 1.00 88.88 272 ALA A O 1
ATOM 2132 N N . GLY A 1 273 ? 9.147 1.385 -25.501 1.00 83.50 273 GLY A N 1
ATOM 2133 C CA . GLY A 1 273 ? 7.987 2.257 -25.662 1.00 83.50 273 GLY A CA 1
ATOM 2134 C C . G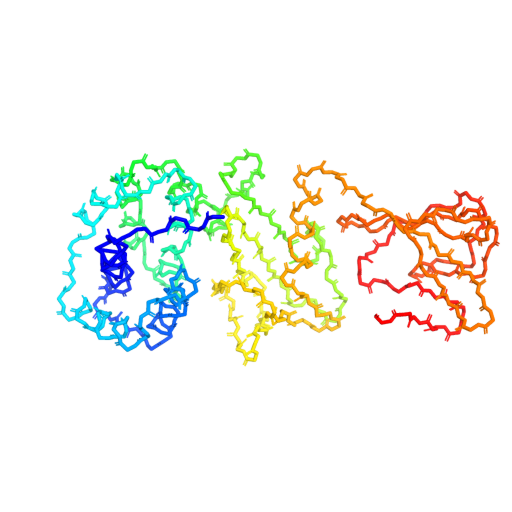LY A 1 273 ? 7.870 2.751 -27.107 1.00 83.50 273 GLY A C 1
ATOM 2135 O O . GLY A 1 273 ? 7.814 1.959 -28.044 1.00 83.50 273 GLY A O 1
ATOM 2136 N N . SER A 1 274 ? 7.851 4.070 -27.304 1.00 82.06 274 SER A N 1
ATOM 2137 C CA . SER A 1 274 ? 7.795 4.684 -28.638 1.00 82.06 274 SER A CA 1
ATOM 2138 C C . SER A 1 274 ? 9.171 4.999 -29.242 1.00 82.06 274 SER A C 1
ATOM 2140 O O . SER A 1 274 ? 9.234 5.725 -30.235 1.00 82.06 274 SER A O 1
ATOM 2142 N N . ARG A 1 275 ? 10.277 4.552 -28.628 1.00 86.00 275 ARG A N 1
ATOM 2143 C CA . ARG A 1 275 ? 11.641 4.839 -29.099 1.00 86.00 275 ARG A CA 1
ATOM 2144 C C . ARG A 1 275 ? 12.333 3.589 -29.618 1.00 86.00 275 ARG A C 1
ATOM 2146 O O . ARG A 1 275 ? 12.513 2.634 -28.877 1.00 86.00 275 ARG A O 1
ATOM 2153 N N . GLY A 1 276 ? 12.772 3.645 -30.866 1.00 83.38 276 GLY A N 1
ATOM 2154 C CA . GLY A 1 276 ? 13.584 2.636 -31.536 1.00 83.38 276 GLY A CA 1
ATOM 2155 C C . GLY A 1 276 ? 13.612 2.911 -33.048 1.00 83.38 276 GLY A C 1
ATOM 2156 O O . GLY A 1 276 ? 12.905 3.823 -33.497 1.00 83.38 276 GLY A O 1
ATOM 2157 N N . PRO A 1 277 ? 14.416 2.178 -33.839 1.00 92.06 277 PRO A N 1
ATOM 2158 C CA . PRO A 1 277 ? 15.491 1.258 -33.434 1.00 92.06 277 PRO A CA 1
ATOM 2159 C C . PRO A 1 277 ? 16.531 1.908 -32.509 1.00 92.06 277 PRO A C 1
ATOM 2161 O O . PRO A 1 277 ? 16.711 3.128 -32.550 1.00 92.06 277 PRO A O 1
ATOM 2164 N N . LEU A 1 278 ? 17.207 1.117 -31.671 1.00 93.44 278 LEU A N 1
ATOM 2165 C CA . LEU A 1 278 ? 18.168 1.617 -30.680 1.00 93.44 278 LEU A CA 1
ATOM 2166 C C . LEU A 1 278 ? 19.614 1.356 -31.115 1.00 93.44 278 LEU A C 1
ATOM 2168 O O . LEU A 1 278 ? 19.964 0.278 -31.598 1.00 93.44 278 LEU A O 1
ATOM 2172 N N . LYS A 1 279 ? 20.482 2.345 -30.906 1.00 96.12 279 LYS A N 1
ATOM 2173 C CA . LYS A 1 279 ? 21.924 2.234 -31.144 1.00 96.12 279 LYS A CA 1
ATOM 2174 C C . LYS A 1 279 ? 22.663 1.939 -29.856 1.00 96.12 279 LYS A C 1
ATOM 2176 O O . LYS A 1 279 ? 22.237 2.320 -28.769 1.00 96.12 279 LYS A O 1
ATOM 2181 N N . LYS A 1 280 ? 23.826 1.304 -29.971 1.00 96.62 280 LYS A N 1
ATOM 2182 C CA . LYS A 1 280 ? 24.690 1.030 -28.825 1.00 96.62 280 LYS A CA 1
ATOM 2183 C C . LYS A 1 280 ? 24.963 2.303 -28.014 1.00 96.62 280 LYS A C 1
ATOM 2185 O O . LYS A 1 280 ? 25.530 3.263 -28.531 1.00 96.62 280 LYS A O 1
ATOM 2190 N N . GLY A 1 281 ? 24.668 2.242 -26.720 1.00 95.94 281 GLY A N 1
ATOM 2191 C CA . GLY A 1 281 ? 24.831 3.338 -25.769 1.00 95.94 281 GLY A CA 1
ATOM 2192 C C . GLY A 1 281 ? 23.590 4.213 -25.601 1.00 95.94 281 GLY A C 1
ATOM 2193 O O . GLY A 1 281 ? 23.597 5.066 -24.716 1.00 95.94 281 GLY A O 1
ATOM 2194 N N . ASP A 1 282 ? 22.532 4.005 -26.391 1.00 96.81 282 ASP A N 1
ATOM 2195 C CA . ASP A 1 282 ? 21.254 4.675 -26.165 1.00 96.81 282 ASP A CA 1
ATOM 2196 C C . ASP A 1 282 ? 20.668 4.235 -24.819 1.00 96.81 282 ASP A C 1
ATOM 2198 O O . ASP A 1 282 ? 20.645 3.046 -24.492 1.00 96.81 282 ASP A O 1
ATOM 2202 N N . ILE A 1 283 ? 20.176 5.209 -24.053 1.00 96.19 283 ILE A N 1
ATOM 2203 C CA . ILE A 1 283 ? 19.473 4.997 -22.787 1.00 96.19 283 ILE A CA 1
ATOM 2204 C C . ILE A 1 283 ? 18.083 5.614 -22.912 1.00 96.19 283 ILE A C 1
ATOM 2206 O O . ILE A 1 283 ? 17.938 6.802 -23.218 1.00 96.19 283 ILE A O 1
ATOM 2210 N N . VAL A 1 284 ? 17.054 4.804 -22.675 1.00 95.06 284 VAL A N 1
ATOM 2211 C CA . VAL A 1 284 ? 15.650 5.214 -22.730 1.00 95.06 284 VAL A CA 1
ATOM 2212 C C . VAL A 1 284 ? 14.993 4.954 -21.384 1.00 95.06 284 VAL A C 1
ATOM 2214 O O . VAL A 1 284 ? 14.960 3.826 -20.898 1.00 95.06 284 VAL A O 1
ATOM 2217 N N . THR A 1 285 ? 14.424 6.000 -20.794 1.00 94.00 285 THR A N 1
ATOM 2218 C CA . THR A 1 285 ? 13.552 5.869 -19.627 1.00 94.00 285 THR A CA 1
ATOM 2219 C C . THR A 1 285 ? 12.132 5.560 -20.088 1.00 94.00 285 THR A C 1
ATOM 2221 O O . THR A 1 285 ? 11.568 6.307 -20.888 1.00 94.00 285 THR A O 1
ATOM 2224 N N . CYS A 1 286 ? 11.566 4.476 -19.570 1.00 92.38 286 CYS A N 1
ATOM 2225 C CA . CYS A 1 286 ? 10.241 3.970 -19.906 1.00 92.38 286 CYS A CA 1
ATOM 2226 C C . CYS A 1 286 ? 9.369 3.871 -18.655 1.00 92.38 286 CYS A C 1
ATOM 2228 O O . CYS A 1 286 ? 9.850 3.702 -17.530 1.00 92.38 286 CYS A O 1
ATOM 2230 N N . ARG A 1 287 ? 8.057 3.919 -18.854 1.00 92.25 287 ARG A N 1
ATOM 2231 C CA . ARG A 1 287 ? 7.091 3.592 -17.802 1.00 92.25 287 ARG A CA 1
ATOM 2232 C C . ARG A 1 287 ? 7.028 2.076 -17.640 1.00 92.25 287 ARG A C 1
ATOM 2234 O O . ARG A 1 287 ? 7.154 1.340 -18.609 1.00 92.25 287 ARG A O 1
ATOM 2241 N N . ASN A 1 288 ? 6.761 1.601 -16.427 1.00 91.12 288 ASN A N 1
ATOM 2242 C CA . ASN A 1 288 ? 6.759 0.161 -16.129 1.00 91.12 288 ASN A CA 1
ATOM 2243 C C . ASN A 1 288 ? 5.682 -0.655 -16.876 1.00 91.12 288 ASN A C 1
ATOM 2245 O O . ASN A 1 288 ? 5.771 -1.875 -16.918 1.00 91.12 288 ASN A O 1
ATOM 2249 N N . HIS A 1 289 ? 4.678 0.001 -17.466 1.00 88.62 289 HIS A N 1
ATOM 2250 C CA . HIS A 1 289 ? 3.654 -0.639 -18.299 1.00 88.62 289 HIS A CA 1
ATOM 2251 C C . HIS A 1 289 ? 3.945 -0.554 -19.809 1.00 88.62 289 HIS A C 1
ATOM 2253 O O . HIS A 1 289 ? 3.170 -1.073 -20.616 1.00 88.62 289 HIS A O 1
ATOM 2259 N N . GLU A 1 290 ? 5.000 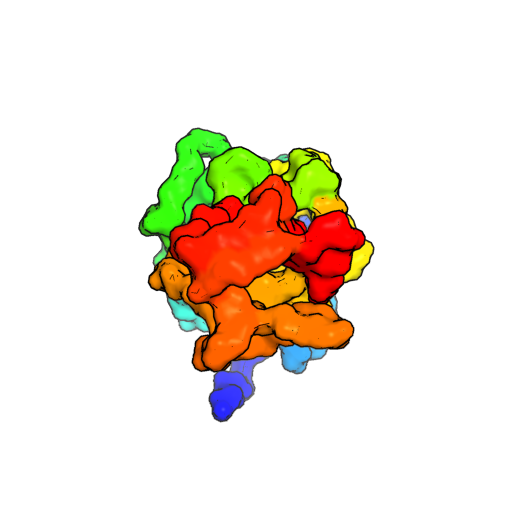0.158 -20.217 1.00 87.75 290 GLU A N 1
ATOM 2260 C CA . GLU A 1 290 ? 5.384 0.262 -21.622 1.00 87.75 290 GLU A CA 1
ATOM 2261 C C . GLU A 1 290 ? 6.064 -1.024 -22.086 1.00 87.75 290 GLU A C 1
ATOM 2263 O O . GLU A 1 290 ? 6.789 -1.686 -21.345 1.00 87.75 290 GLU A O 1
ATOM 2268 N N . ARG A 1 291 ? 5.798 -1.390 -23.339 1.00 83.00 291 ARG A N 1
ATOM 2269 C CA . ARG A 1 291 ? 6.268 -2.649 -23.912 1.00 83.00 291 ARG A CA 1
ATOM 2270 C C . ARG A 1 291 ? 7.667 -2.497 -24.496 1.00 83.00 291 ARG A C 1
ATOM 2272 O O . ARG A 1 291 ? 8.009 -1.451 -25.053 1.00 83.00 291 ARG A O 1
ATOM 2279 N N . LEU A 1 292 ? 8.427 -3.584 -24.408 1.00 83.00 292 LEU A N 1
ATOM 2280 C CA . LEU A 1 292 ? 9.636 -3.809 -25.191 1.00 83.00 292 LEU A CA 1
ATOM 2281 C C . LEU A 1 292 ? 9.278 -4.754 -26.334 1.00 83.00 292 LEU A C 1
ATOM 2283 O O . LEU A 1 292 ? 8.646 -5.785 -26.101 1.00 83.00 292 LEU A O 1
ATOM 2287 N N . GLY A 1 293 ? 9.659 -4.397 -27.553 1.00 74.25 293 GLY A N 1
ATOM 2288 C CA . GLY A 1 293 ? 9.342 -5.195 -28.734 1.00 74.25 293 GLY A CA 1
ATOM 2289 C C . GLY A 1 293 ? 10.122 -4.748 -29.957 1.00 74.25 293 GLY A C 1
ATOM 2290 O O . GLY A 1 293 ? 10.987 -3.885 -29.867 1.00 74.25 293 GLY A O 1
ATOM 2291 N N . ASP A 1 294 ? 9.812 -5.333 -31.103 1.00 66.50 294 ASP A N 1
ATOM 2292 C CA . ASP A 1 294 ? 10.316 -4.908 -32.408 1.00 66.50 294 ASP A CA 1
ATOM 2293 C C . ASP A 1 294 ? 9.250 -4.090 -33.167 1.00 66.50 294 ASP A C 1
ATOM 2295 O O . ASP A 1 294 ? 8.145 -3.846 -32.668 1.00 66.50 294 ASP A O 1
ATOM 2299 N N . ALA A 1 295 ? 9.549 -3.687 -34.406 1.00 55.91 295 ALA A N 1
ATOM 2300 C CA . ALA A 1 295 ? 8.612 -2.962 -35.271 1.00 55.91 295 ALA A CA 1
ATOM 2301 C C . ALA A 1 295 ? 7.293 -3.722 -35.559 1.00 55.91 295 ALA A C 1
ATOM 2303 O O . ALA A 1 295 ? 6.339 -3.119 -36.052 1.00 55.91 295 ALA A O 1
ATOM 2304 N N . SER A 1 296 ? 7.219 -5.027 -35.259 1.00 55.38 296 SER A N 1
ATOM 2305 C CA . SER A 1 296 ? 6.024 -5.861 -35.432 1.00 55.38 296 SER A CA 1
ATOM 2306 C C . SER A 1 296 ? 5.125 -5.924 -34.186 1.00 55.38 296 SER A C 1
ATOM 2308 O O . SER A 1 296 ? 3.993 -6.404 -34.270 1.00 55.38 296 SER A O 1
ATOM 2310 N N . GLY A 1 297 ? 5.575 -5.377 -33.047 1.00 46.97 297 GLY A N 1
ATOM 2311 C CA . GLY A 1 297 ? 4.763 -5.190 -31.840 1.00 46.97 297 GLY A CA 1
ATOM 2312 C C . GLY A 1 297 ? 4.648 -6.414 -30.924 1.00 46.97 297 GLY A C 1
ATOM 2313 O O . GLY A 1 297 ? 3.792 -6.422 -30.032 1.00 46.97 297 GLY A O 1
ATOM 2314 N N . PHE A 1 298 ? 5.485 -7.442 -31.104 1.00 41.56 298 PHE A N 1
ATOM 2315 C CA . PHE A 1 298 ? 5.532 -8.572 -30.173 1.00 41.56 298 PHE A CA 1
ATOM 2316 C C . PHE A 1 298 ? 6.130 -8.144 -28.827 1.00 41.56 298 PHE A C 1
ATOM 2318 O O . PHE A 1 298 ? 7.227 -7.600 -28.762 1.00 41.56 298 PHE A O 1
ATOM 2325 N N . SER A 1 299 ? 5.395 -8.411 -27.746 1.00 47.19 299 SER A N 1
ATOM 2326 C CA . SER A 1 299 ? 5.816 -8.190 -26.360 1.00 47.19 299 SER A CA 1
ATOM 2327 C C . SER A 1 299 ? 5.682 -9.502 -25.606 1.00 47.19 299 SER A C 1
ATOM 2329 O O . SER A 1 299 ? 4.655 -10.174 -25.727 1.00 47.19 299 SER A O 1
ATOM 2331 N N . LEU A 1 300 ? 6.685 -9.835 -24.792 1.00 40.31 300 LEU A N 1
ATOM 2332 C CA . LEU A 1 300 ? 6.494 -10.763 -23.681 1.00 40.31 300 LEU A CA 1
ATOM 2333 C C . LEU A 1 300 ? 5.443 -10.153 -22.742 1.00 40.31 300 LEU A C 1
ATOM 2335 O O . LEU A 1 300 ? 5.466 -8.947 -22.480 1.00 40.31 300 LEU A O 1
ATOM 2339 N N . SER A 1 301 ? 4.470 -10.976 -22.360 1.00 31.64 301 SER A N 1
ATOM 2340 C CA . SER A 1 301 ? 3.394 -10.671 -21.410 1.00 31.64 301 SER A CA 1
ATOM 2341 C C . SER A 1 301 ? 3.882 -10.678 -19.973 1.00 31.64 301 SER A C 1
ATOM 2343 O O . SER A 1 301 ? 4.647 -11.621 -19.663 1.00 31.64 301 SER A O 1
#

Sequence (301 aa):
MRALRPGADAHVGVLVDAFAAFATLDDELSTLEADLILDMLRSAFPEVDHGWLGRRLQRAVRNPRPLQGLAVELKDSFDDAGKLALGLQLFTLVDAAGRSERNRTSFEVFMRRLGRPDYGTSILWEMRGDAGEPADSDLPFERLVFGRDGADVILPPAASDQEFRVYRAGDLILVRNTGIAPLWIRGRSVETGSFLRMRERQPLVVPGWTLSHEDLMFFLDVKRTGNTPSIYLEEGDAGLTAERTRGRQSALRVSFGLLAEVEALRDTELHAGSRGPLKKGDIVTCRNHERLGDASGFSLS

Secondary structure (DSSP, 8-state):
-----TTHHHHHHHHHHHHHHHHTTTS---HHHHHHHHHHHHHH-TTS-HHHHHHHHHHHHHSPPPHHHHHHHHHTTS-HHHHHHHHHHHHHHHSGGG--HHHHHHHHHHHHHTT-HHHHHHHHHHHH--SSPPPGGG-SSEEEEEESTT-SEEPPGGGTT--EEEEEETTEEEEEE-SSSPEEETTEEE-TT-EEE--TTPPEEETTEEE-HHHHHHHHHHHHH----EEEEEEETTEEEEESS--TTEEEEEEESSSEEEEESS-BS-EETTB-SB-TT-EEEE-TTPPEE-TT-----

Radius of gyration: 22.78 Å; chains: 1; bounding box: 52×42×64 Å